Protein AF-A0AAW0MCV1-F1 (afdb_monomer)

Organism: NCBI:txid88201

Radius of gyration: 37.71 Å; Cα contacts (8 Å, |Δi|>4): 343; chains: 1; bounding box: 79×75×124 Å

Mean predicted aligned error: 14.49 Å

Secondary structure (DSSP, 8-state):
--SSGGGTSGGGS--------EEEEEEEEE-SS-TT-EEEEEEEEETTEEEEEEETTTTEEEE-HHHHHHHHHHHHH-HHHHHHHHHHHHHHH-S-TTHHHHTT-EEEEEEEEEE-SS-EEEEEEETTEEE-TTEEEPPPEE-SSS-EEEEEEEEE-PPTT--EEEEEEETTSSS-EEEESS----HHHHHHHHHHHHHHHHHHHHHHHHHHHHHHHHHHHHHHHHHHHHHHHHHHHHHHHHHHHHHHHHHHTT-

Solvent-accessible surface area (backbone atoms only — not comparable to full-atom values): 14304 Å² total; per-residue (Å²): 144,89,84,68,75,80,66,63,68,69,73,68,73,75,66,78,62,86,39,66,45,39,36,41,40,39,38,33,44,61,33,80,91,42,70,90,50,61,50,39,35,43,37,36,29,48,74,82,40,65,28,38,34,37,36,58,94,76,67,46,52,45,37,39,68,73,69,16,34,56,51,22,60,55,43,64,70,36,63,68,52,51,51,49,57,61,53,44,42,58,69,75,56,62,58,75,88,60,60,46,52,75,66,52,37,34,40,39,37,41,37,38,38,70,29,60,72,87,69,68,46,79,49,39,22,47,76,84,41,79,51,67,78,55,54,49,67,56,70,84,40,75,71,86,78,82,27,29,31,39,44,40,35,40,51,43,64,85,56,95,87,67,49,42,29,40,40,37,42,43,86,37,44,97,59,68,44,74,47,58,73,72,77,69,66,54,71,69,55,46,49,52,50,52,53,51,53,52,51,51,54,53,49,52,52,53,51,52,52,50,50,53,50,51,55,52,52,52,51,53,53,52,52,54,52,47,52,56,50,54,52,51,55,50,53,54,52,51,53,54,49,53,53,48,52,53,52,53,54,61,56,64,77,74,116

Nearest PDB structures (foldseek):
  4p23-assembly1_D  TM=4.659E-01  e=6.191E-14  Mus musculus
  5ksa-assembly1_B  TM=4.726E-01  e=1.021E-13  Triticum aestivum
  3c5z-assembly1_H  TM=4.551E-01  e=7.315E-14  Mus musculus
  3rdt-assembly1_D  TM=4.637E-01  e=1.021E-13  synthetic construct
  5lax-assembly1_B  TM=4.531E-01  e=1.593E-13  Homo sapiens

Sequence (255 aa):
MSGTWGRVCVLLLLQATDGYLNVFKVRCKFNASHPEVIHYIKSWFFNKAELIRFDERVGRFEGYGDVGRTFAEGWNKDLGKIQRATLEKELFCASNTSEAVVKGLSMSVTLVYGFFPKHISVSWTNNKINITTGVTSTDLLPDGDWYYQLHSHLEYQPRSGDQISCVIEHISLKEPLVLDWDDALSDGDRNRIAIGASGLVLGLLLFLAGFLFYKHKSRGLRLELKKSVDLRVCLMRQENAAEKIRREMMSLSRE

InterPro domains:
  IPR000353 MHC class II, beta chain, N-terminal [PF00969] (28-96)
  IPR000353 MHC class II, beta chain, N-terminal [SM00921] (26-101)
  IPR003597 Immunoglobulin C1-set [PF07654] (111-173)
  IPR003597 Immunoglobulin C1-set [SM00407] (106-176)
  IPR011162 MHC classes I/II-like antigen recognition protein [SSF54452] (9-97)
  IPR013783 Immunoglobulin-like fold [G3DSA:2.60.40.10] (98-191)
  IPR014745 MHC class II, alpha/beta chain, N-terminal [G3DSA:3.10.320.10] (10-97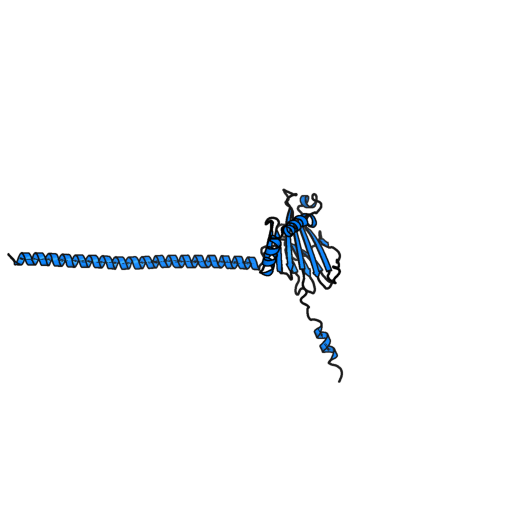)
  IPR036179 Immunoglobulin-like domain superfamily [SSF48726] (111-182)
  IPR050160 Major Histocompatibility Complex/Immunoglobulin [PTHR19944] (23-216)

Structure (mmCIF, N/CA/C/O backbone):
data_AF-A0AAW0MCV1-F1
#
_entry.id   AF-A0AAW0MCV1-F1
#
loop_
_atom_site.group_PDB
_atom_site.id
_atom_site.type_symbol
_atom_site.label_atom_id
_atom_site.label_alt_id
_atom_site.label_comp_id
_atom_site.label_asym_id
_atom_site.label_entity_id
_atom_site.label_seq_id
_atom_site.pdbx_PDB_ins_code
_atom_site.Cartn_x
_atom_site.Cartn_y
_atom_site.Cartn_z
_atom_site.occupancy
_atom_site.B_iso_or_equiv
_atom_site.auth_seq_id
_atom_site.auth_comp_id
_atom_site.auth_asym_id
_atom_site.auth_atom_id
_atom_site.pdbx_PDB_model_num
ATOM 1 N N . MET A 1 1 ? 11.468 -51.707 -28.417 1.00 40.94 1 MET A N 1
ATOM 2 C CA . MET A 1 1 ? 10.974 -51.258 -27.093 1.00 40.94 1 MET A CA 1
ATOM 3 C C . MET A 1 1 ? 11.765 -50.020 -26.667 1.00 40.94 1 MET A C 1
ATOM 5 O O . MET A 1 1 ? 12.746 -50.153 -25.955 1.00 40.94 1 MET A O 1
ATOM 9 N N . SER A 1 2 ? 11.410 -48.828 -27.160 1.00 46.16 2 SER A N 1
ATOM 10 C CA . SER A 1 2 ? 12.203 -47.596 -26.943 1.00 46.16 2 SER A CA 1
ATOM 11 C C . SER A 1 2 ? 11.361 -46.313 -27.079 1.00 46.16 2 SER A C 1
ATOM 13 O O . SER A 1 2 ? 11.773 -45.368 -27.742 1.00 46.16 2 SER A O 1
ATOM 15 N N . GLY A 1 3 ? 10.140 -46.291 -26.529 1.00 48.22 3 GLY A N 1
ATOM 16 C CA . GLY A 1 3 ? 9.154 -45.245 -26.863 1.00 48.22 3 GLY A CA 1
ATOM 17 C C . GLY A 1 3 ? 8.464 -44.521 -25.706 1.00 48.22 3 GLY A C 1
ATOM 18 O O . GLY A 1 3 ? 7.644 -43.651 -25.971 1.00 48.22 3 GLY A O 1
ATOM 19 N N . THR A 1 4 ? 8.742 -44.849 -24.442 1.00 54.72 4 THR A N 1
ATOM 20 C CA . THR A 1 4 ? 7.919 -44.353 -23.315 1.00 54.72 4 THR A CA 1
ATOM 21 C C . THR A 1 4 ? 8.675 -43.584 -22.233 1.00 54.72 4 THR A C 1
ATOM 23 O O . THR A 1 4 ? 8.041 -42.892 -21.445 1.00 54.72 4 THR A O 1
ATOM 26 N N . TRP A 1 5 ? 10.011 -43.587 -22.235 1.00 44.09 5 TRP A N 1
ATOM 27 C CA . TRP A 1 5 ? 10.802 -42.865 -21.225 1.00 44.09 5 TRP A CA 1
ATOM 28 C C . TRP A 1 5 ? 11.003 -41.371 -21.539 1.00 44.09 5 TRP A C 1
ATOM 30 O O . TRP A 1 5 ? 11.211 -40.577 -20.630 1.00 44.09 5 TRP A O 1
ATOM 40 N N . GLY A 1 6 ? 10.852 -40.950 -22.802 1.00 43.97 6 GLY A N 1
ATOM 41 C CA . GLY A 1 6 ? 10.994 -39.541 -23.207 1.00 43.97 6 GLY A CA 1
ATOM 42 C C . GLY A 1 6 ? 9.806 -38.636 -22.851 1.00 43.97 6 GLY A C 1
ATOM 43 O O . GLY A 1 6 ? 9.922 -37.418 -22.934 1.00 43.97 6 GLY A O 1
ATOM 44 N N . ARG A 1 7 ? 8.659 -39.202 -22.444 1.00 49.47 7 ARG A N 1
ATOM 45 C CA . ARG A 1 7 ? 7.441 -38.436 -22.109 1.00 49.47 7 ARG A CA 1
ATOM 46 C C . ARG A 1 7 ? 7.254 -38.170 -20.615 1.00 49.47 7 ARG A C 1
ATOM 48 O O . ARG A 1 7 ? 6.446 -37.321 -20.262 1.00 49.47 7 ARG A O 1
ATOM 55 N N . VAL A 1 8 ? 8.018 -38.836 -19.748 1.00 47.53 8 VAL A N 1
ATOM 56 C CA . VAL A 1 8 ? 7.920 -38.646 -18.289 1.00 47.53 8 VAL A CA 1
ATOM 57 C C . VAL A 1 8 ? 8.792 -37.474 -17.807 1.00 47.53 8 VAL A C 1
ATOM 59 O O . VAL A 1 8 ? 8.437 -36.813 -16.840 1.00 47.53 8 VAL A O 1
ATOM 62 N N . CYS A 1 9 ? 9.863 -37.116 -18.530 1.00 42.72 9 CYS A N 1
ATOM 63 C CA . CYS A 1 9 ? 10.710 -35.967 -18.173 1.00 42.72 9 CYS A CA 1
ATOM 64 C C . CYS A 1 9 ? 10.117 -34.590 -18.521 1.00 42.72 9 CYS A C 1
ATOM 66 O O . CYS A 1 9 ? 10.518 -33.601 -17.918 1.00 42.72 9 CYS A O 1
ATOM 68 N N . VAL A 1 10 ? 9.160 -34.491 -19.451 1.00 45.84 10 VAL A N 1
ATOM 69 C CA . VAL A 1 10 ? 8.592 -33.185 -19.857 1.00 45.84 10 VAL A CA 1
ATOM 70 C C . VAL A 1 10 ? 7.515 -32.688 -18.877 1.00 45.84 10 VAL A C 1
ATOM 72 O O . VAL A 1 10 ? 7.241 -31.496 -18.808 1.00 45.84 10 VAL A O 1
ATOM 75 N N . LEU A 1 11 ? 6.957 -33.574 -18.048 1.00 45.12 11 LEU A N 1
ATOM 76 C CA . LEU A 1 11 ? 5.946 -33.233 -17.037 1.00 45.12 11 LEU A CA 1
ATOM 77 C C . LEU A 1 11 ? 6.531 -32.759 -15.691 1.00 45.12 11 LEU A C 1
ATOM 79 O O . LEU A 1 11 ? 5.767 -32.422 -14.793 1.00 45.12 11 LEU A O 1
ATOM 83 N N . LEU A 1 12 ? 7.861 -32.678 -15.554 1.00 44.97 12 LEU A N 1
ATOM 84 C CA . LEU A 1 12 ? 8.541 -32.214 -14.332 1.00 44.97 12 LEU A CA 1
ATOM 85 C C . LEU A 1 12 ? 9.056 -30.760 -14.395 1.00 44.97 12 LEU A C 1
ATOM 87 O O . LEU A 1 12 ? 9.688 -30.311 -13.445 1.00 44.97 12 LEU A O 1
ATOM 91 N N . LEU A 1 13 ? 8.771 -30.002 -15.463 1.00 46.00 13 LEU A N 1
ATOM 92 C CA . LEU A 1 13 ? 9.203 -28.597 -15.594 1.00 46.0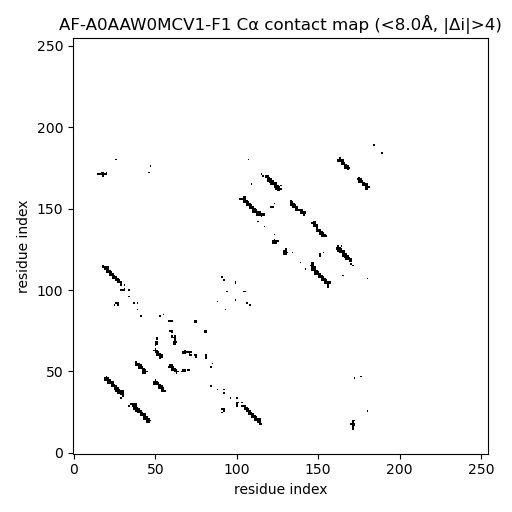0 13 LEU A CA 1
ATOM 93 C C . LEU A 1 13 ? 8.134 -27.548 -15.243 1.00 46.00 13 LEU A C 1
ATOM 95 O O . LEU A 1 13 ? 8.425 -26.359 -15.268 1.00 46.00 13 LEU A O 1
ATOM 99 N N . LEU A 1 14 ? 6.922 -27.957 -14.860 1.00 48.75 14 LEU A N 1
ATOM 100 C CA . LEU A 1 14 ? 5.919 -27.057 -14.274 1.00 48.75 14 LEU A CA 1
ATOM 101 C C . LEU A 1 14 ? 5.875 -27.225 -12.752 1.00 48.75 14 LEU A C 1
ATOM 103 O O . LEU A 1 14 ? 4.807 -27.353 -12.157 1.00 48.75 14 LEU A O 1
ATOM 107 N N . GLN A 1 15 ? 7.036 -27.232 -12.096 1.00 47.16 15 GLN A N 1
ATOM 108 C CA . GLN A 1 15 ? 7.037 -26.767 -10.716 1.00 47.16 15 GLN A CA 1
ATOM 109 C C . GLN A 1 15 ? 6.866 -25.257 -10.802 1.00 47.16 15 GLN A C 1
ATOM 111 O O . GLN A 1 15 ? 7.789 -24.550 -11.196 1.00 47.16 15 GLN A O 1
ATOM 116 N N . ALA A 1 16 ? 5.649 -24.782 -10.527 1.00 47.91 16 ALA A N 1
ATOM 117 C CA . ALA A 1 16 ? 5.426 -23.379 -10.235 1.00 47.91 16 ALA A CA 1
ATOM 118 C C . ALA A 1 16 ? 6.376 -23.036 -9.087 1.00 47.91 16 ALA A C 1
ATOM 120 O O . ALA A 1 16 ? 6.159 -23.445 -7.949 1.00 47.91 16 ALA A O 1
ATOM 121 N N . THR A 1 17 ? 7.492 -22.386 -9.402 1.00 48.69 17 THR A N 1
ATOM 122 C CA . THR A 1 17 ? 8.324 -21.767 -8.385 1.00 48.69 17 THR A CA 1
ATOM 123 C C . THR A 1 17 ? 7.426 -20.742 -7.714 1.00 48.69 17 THR A C 1
ATOM 125 O O . THR A 1 17 ? 6.932 -19.849 -8.404 1.00 48.69 17 THR A O 1
ATOM 128 N N . ASP A 1 18 ? 7.160 -20.900 -6.417 1.00 55.44 18 ASP A N 1
ATOM 129 C CA . ASP A 1 18 ? 6.476 -19.883 -5.621 1.00 55.44 18 ASP A CA 1
ATOM 130 C C . ASP A 1 18 ? 7.365 -18.631 -5.643 1.00 55.44 18 ASP A C 1
ATOM 132 O O . ASP A 1 18 ? 8.307 -18.493 -4.864 1.00 55.44 18 ASP A O 1
ATOM 136 N N . GLY A 1 19 ? 7.150 -17.769 -6.633 1.00 61.19 19 GLY A N 1
ATOM 137 C CA . GLY A 1 19 ? 7.952 -16.578 -6.808 1.00 61.19 19 GLY A CA 1
ATOM 138 C C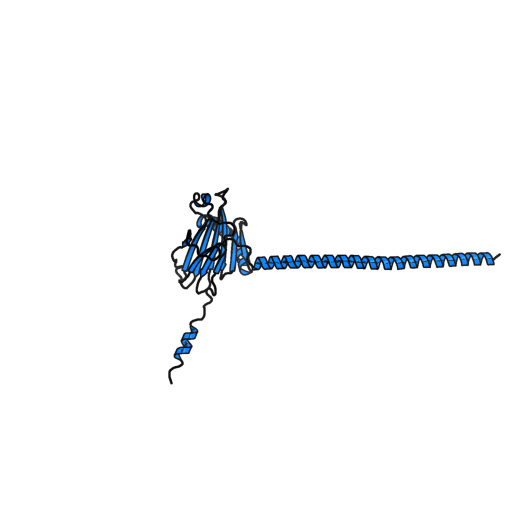 . GLY A 1 19 ? 7.471 -15.491 -5.860 1.00 61.19 19 GLY A C 1
ATOM 139 O O . GLY A 1 19 ? 6.283 -15.366 -5.559 1.00 61.19 19 GLY A O 1
ATOM 140 N N . TYR A 1 20 ? 8.415 -14.701 -5.372 1.00 72.31 20 TYR A N 1
ATOM 141 C CA . TYR A 1 20 ? 8.124 -13.597 -4.476 1.00 72.31 20 TYR A CA 1
ATOM 142 C C . TYR A 1 20 ? 7.869 -12.332 -5.295 1.00 72.31 20 TYR A C 1
ATOM 144 O O . TYR A 1 20 ? 8.645 -12.007 -6.192 1.00 72.31 20 TYR A O 1
ATOM 152 N N . LEU A 1 21 ? 6.780 -11.624 -4.999 1.00 84.75 21 LEU A N 1
ATOM 153 C CA . LEU A 1 21 ? 6.466 -10.331 -5.594 1.00 84.75 21 LEU A CA 1
ATOM 154 C C . LEU A 1 21 ? 6.392 -9.277 -4.499 1.00 84.75 21 LEU A C 1
ATOM 156 O O . LEU A 1 21 ? 5.596 -9.391 -3.560 1.00 84.75 21 LEU A O 1
ATOM 160 N N . ASN A 1 22 ? 7.197 -8.235 -4.661 1.00 90.94 22 ASN A N 1
ATOM 161 C CA . ASN A 1 22 ? 7.175 -7.083 -3.786 1.00 90.94 22 ASN A CA 1
ATOM 162 C C . ASN A 1 22 ? 6.560 -5.884 -4.511 1.00 90.94 22 ASN A C 1
ATOM 164 O O . ASN A 1 22 ? 6.902 -5.600 -5.662 1.00 90.94 22 ASN A O 1
ATOM 168 N N . VAL A 1 23 ? 5.657 -5.179 -3.828 1.00 93.44 23 VAL A N 1
ATOM 169 C CA . VAL A 1 23 ? 4.986 -4.002 -4.384 1.00 93.44 23 VAL A CA 1
ATOM 170 C C . VAL A 1 23 ? 4.934 -2.882 -3.356 1.00 93.44 23 VAL A C 1
ATOM 172 O O . VAL A 1 23 ? 4.482 -3.083 -2.231 1.00 93.44 23 VAL A O 1
ATOM 175 N N . PHE A 1 24 ? 5.342 -1.680 -3.755 1.00 93.25 24 PHE A N 1
ATOM 176 C CA . PHE A 1 24 ? 5.088 -0.458 -3.009 1.00 93.25 24 PHE A CA 1
ATOM 177 C C . PHE A 1 24 ? 3.955 0.275 -3.703 1.00 93.25 24 PHE A C 1
ATOM 179 O O . PHE A 1 24 ? 4.030 0.578 -4.893 1.00 93.25 24 PHE A O 1
ATOM 186 N N . LYS A 1 25 ? 2.910 0.583 -2.949 1.00 93.19 25 LYS A N 1
ATOM 187 C CA . LYS A 1 25 ? 1.815 1.415 -3.417 1.00 93.19 25 LYS A CA 1
ATOM 188 C C . LYS A 1 25 ? 1.884 2.761 -2.729 1.00 93.19 25 LYS A C 1
ATOM 190 O O . LYS A 1 25 ? 1.814 2.833 -1.504 1.00 93.19 25 LYS A O 1
ATOM 195 N N . VAL A 1 26 ? 1.976 3.813 -3.523 1.00 91.69 26 VAL A N 1
ATOM 196 C CA . VAL A 1 26 ? 1.914 5.193 -3.065 1.00 91.69 26 VAL A CA 1
ATOM 197 C C . VAL A 1 26 ? 0.584 5.801 -3.483 1.00 91.69 26 VAL A C 1
ATOM 199 O O . VAL A 1 26 ? 0.083 5.570 -4.588 1.00 91.69 26 VAL A O 1
ATOM 202 N N . ARG A 1 27 ? -0.003 6.575 -2.575 1.00 88.81 27 ARG A N 1
ATOM 203 C CA . ARG A 1 27 ? -1.226 7.340 -2.796 1.00 88.81 27 ARG A CA 1
ATOM 204 C C . ARG A 1 27 ? -1.016 8.763 -2.323 1.00 88.81 27 ARG A C 1
ATOM 206 O O . ARG A 1 27 ? -0.560 8.980 -1.201 1.00 88.81 27 ARG A O 1
ATOM 213 N N . CYS A 1 28 ? -1.408 9.699 -3.172 1.00 86.38 28 CYS A N 1
ATOM 214 C CA . CYS A 1 28 ? -1.384 11.122 -2.895 1.00 86.38 28 CYS A CA 1
ATOM 215 C C . CYS A 1 28 ? -2.811 11.644 -3.054 1.00 86.38 28 CYS A C 1
ATOM 217 O O . CYS A 1 28 ? -3.366 11.668 -4.157 1.00 86.38 28 CYS A O 1
ATOM 219 N N . LYS A 1 29 ? -3.423 12.022 -1.931 1.00 81.19 29 LYS A N 1
ATOM 220 C CA . LYS A 1 29 ? -4.749 12.640 -1.907 1.00 81.19 29 LYS A CA 1
ATOM 221 C C . LYS A 1 29 ? -4.580 14.142 -1.737 1.00 81.19 29 LYS A C 1
ATOM 223 O O . LYS A 1 29 ? -4.108 14.595 -0.696 1.00 81.19 29 LYS A O 1
ATOM 228 N N . PHE A 1 30 ? -4.961 14.898 -2.757 1.00 78.12 30 PHE A N 1
ATOM 229 C CA . PHE A 1 30 ? -4.878 16.355 -2.748 1.00 78.12 30 PHE A CA 1
ATOM 230 C C . PHE A 1 30 ? -6.122 16.954 -2.094 1.00 78.12 30 PHE A C 1
ATOM 232 O O . PHE A 1 30 ? -7.241 16.480 -2.307 1.00 78.12 30 PHE A O 1
ATOM 239 N N . ASN A 1 31 ? -5.934 17.998 -1.290 1.00 73.62 31 ASN A N 1
ATOM 240 C CA . ASN A 1 31 ? -7.039 18.758 -0.728 1.00 73.62 31 ASN A CA 1
ATOM 241 C C . ASN A 1 31 ? -7.410 19.909 -1.675 1.00 73.62 31 ASN A C 1
ATOM 243 O O . ASN A 1 31 ? -6.588 20.769 -1.973 1.00 73.62 31 ASN A O 1
ATOM 247 N N . ALA A 1 32 ? -8.664 19.933 -2.132 1.00 68.00 32 ALA A N 1
ATOM 248 C CA . ALA A 1 32 ? -9.152 20.934 -3.081 1.00 68.00 32 ALA A CA 1
ATOM 249 C C . ALA A 1 32 ? -9.159 22.369 -2.516 1.00 68.00 32 ALA A C 1
ATOM 251 O O . ALA A 1 32 ? -9.032 23.323 -3.278 1.00 68.00 32 ALA A O 1
ATOM 252 N N . SER A 1 33 ? -9.318 22.533 -1.198 1.00 71.56 33 SER A N 1
ATOM 253 C CA . SER A 1 33 ? -9.323 23.849 -0.540 1.00 71.56 33 SER A CA 1
ATOM 254 C C . SER A 1 33 ? -7.929 24.304 -0.106 1.00 71.56 33 SER A C 1
ATOM 256 O O . SER A 1 33 ? -7.688 25.504 -0.022 1.00 71.56 33 SER A O 1
ATOM 258 N N . HIS A 1 34 ? -7.032 23.351 0.157 1.00 71.50 34 HIS A N 1
ATOM 259 C CA . HIS A 1 34 ? -5.669 23.576 0.643 1.00 71.50 34 HIS A CA 1
ATOM 260 C C . HIS A 1 34 ? -4.673 22.760 -0.192 1.00 71.50 34 HIS A C 1
ATOM 262 O O . HIS A 1 34 ? -4.273 21.674 0.233 1.00 71.50 34 HIS A O 1
ATOM 268 N N . PRO A 1 35 ? -4.300 23.241 -1.390 1.00 70.25 35 PRO A N 1
ATOM 269 C CA . PRO A 1 35 ? -3.415 22.543 -2.330 1.00 70.25 35 PRO A CA 1
ATOM 270 C C . PRO A 1 35 ? -2.077 22.083 -1.734 1.00 70.25 35 PRO A C 1
ATOM 272 O O . PRO A 1 35 ? -1.518 21.070 -2.149 1.00 70.25 35 PRO A O 1
ATOM 275 N N . GLU A 1 36 ? -1.578 22.825 -0.748 1.00 72.38 36 GLU A N 1
ATOM 276 C CA . GLU A 1 36 ? -0.366 22.553 0.022 1.00 72.38 36 GLU A CA 1
ATOM 277 C C . GLU A 1 36 ? -0.498 21.340 0.958 1.00 72.38 36 GLU A C 1
ATOM 279 O O . GLU A 1 36 ? 0.498 20.726 1.348 1.00 72.38 36 GLU A O 1
ATOM 284 N N . VAL A 1 37 ? -1.728 20.960 1.311 1.00 77.62 37 VAL A N 1
ATOM 285 C CA . VAL A 1 37 ? -2.022 19.819 2.180 1.00 77.62 37 VAL A CA 1
ATOM 286 C C . VAL A 1 37 ? -2.281 18.585 1.321 1.00 77.62 37 VAL A C 1
ATOM 288 O O . VAL A 1 37 ? -3.409 18.268 0.939 1.00 77.62 37 VAL A O 1
ATOM 291 N N . ILE A 1 38 ? -1.20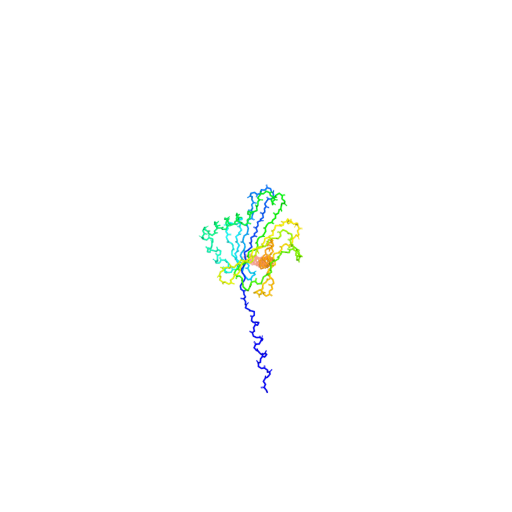6 17.856 1.046 1.00 79.81 38 ILE A N 1
ATOM 292 C CA . ILE A 1 38 ? -1.241 16.536 0.410 1.00 79.81 38 ILE A CA 1
ATOM 293 C C . ILE A 1 38 ? -1.279 15.486 1.514 1.00 79.81 38 ILE A C 1
ATOM 295 O O . ILE A 1 38 ? -0.436 15.545 2.402 1.00 79.81 38 ILE A O 1
ATOM 299 N N . HIS A 1 39 ? -2.210 14.531 1.443 1.00 86.19 39 HIS A N 1
ATOM 300 C CA . HIS A 1 39 ? -2.222 13.342 2.298 1.00 86.19 39 HIS A CA 1
ATOM 301 C C . HIS A 1 39 ? -1.514 12.188 1.588 1.00 86.19 39 HIS A C 1
ATOM 303 O O . HIS A 1 39 ? -2.029 11.630 0.615 1.00 86.19 39 HIS A O 1
ATOM 309 N N . TYR A 1 40 ? -0.328 11.855 2.093 1.00 88.31 40 TYR A N 1
ATOM 310 C CA . TYR A 1 40 ? 0.530 10.793 1.586 1.00 88.31 40 TYR A CA 1
ATOM 311 C C . TYR A 1 40 ? 0.349 9.482 2.353 1.00 88.31 40 TYR A C 1
ATOM 313 O O . TYR A 1 40 ? 0.387 9.444 3.587 1.0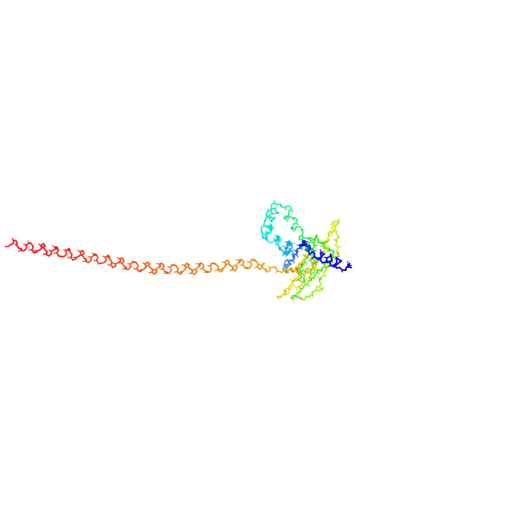0 88.31 40 TYR A O 1
ATOM 321 N N . ILE A 1 41 ? 0.189 8.389 1.605 1.00 91.25 41 ILE A N 1
ATOM 322 C CA . ILE A 1 41 ? 0.174 7.031 2.147 1.00 91.25 41 ILE A CA 1
ATOM 323 C C . ILE A 1 41 ? 1.077 6.139 1.299 1.00 91.25 41 ILE A C 1
ATOM 325 O O . ILE A 1 41 ? 0.911 6.069 0.079 1.00 91.25 41 ILE A O 1
ATOM 329 N N . LYS A 1 42 ? 1.976 5.398 1.952 1.00 93.12 42 LYS A N 1
ATOM 330 C CA . LYS A 1 42 ? 2.827 4.384 1.321 1.00 93.12 42 LYS A CA 1
ATOM 331 C C . LYS A 1 42 ? 2.619 3.027 1.977 1.00 93.12 42 LYS A C 1
ATOM 333 O O . LYS A 1 42 ? 2.850 2.874 3.171 1.00 93.12 42 LYS A O 1
ATOM 338 N N . SER A 1 43 ? 2.239 2.040 1.182 1.00 93.69 43 SER A N 1
ATOM 339 C CA . SER A 1 43 ? 1.986 0.664 1.610 1.00 93.69 43 SER A CA 1
ATOM 340 C C . SER A 1 43 ? 2.977 -0.289 0.951 1.00 93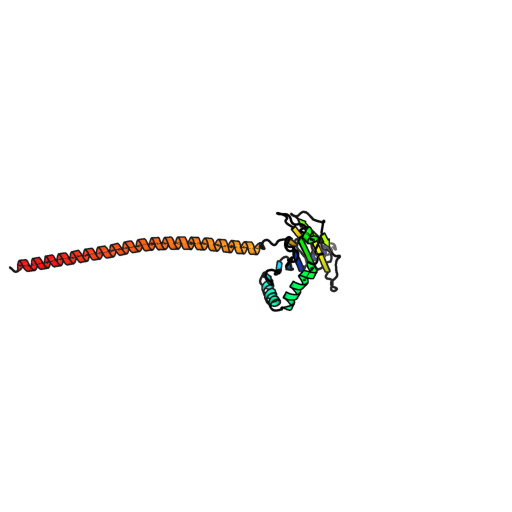.69 43 SER A C 1
ATOM 342 O O . SER A 1 43 ? 3.260 -0.162 -0.240 1.00 93.69 43 SER A O 1
ATOM 344 N N . TRP A 1 44 ? 3.492 -1.252 1.709 1.00 93.31 44 TRP A N 1
ATOM 345 C CA . TRP A 1 44 ? 4.349 -2.328 1.221 1.00 93.31 44 TRP A CA 1
ATOM 346 C C . TRP A 1 44 ? 3.592 -3.651 1.251 1.00 93.31 44 TRP A C 1
ATOM 348 O O . TRP A 1 44 ? 3.170 -4.111 2.312 1.00 93.31 44 TRP A O 1
ATOM 358 N N . PHE A 1 45 ? 3.471 -4.269 0.082 1.00 91.19 45 PHE A N 1
ATOM 359 C CA . PHE A 1 45 ? 2.895 -5.585 -0.117 1.00 91.19 45 PHE A CA 1
ATOM 360 C C . PHE A 1 45 ? 3.974 -6.614 -0.444 1.00 91.19 45 PHE A C 1
ATOM 362 O O . PHE A 1 45 ? 4.866 -6.372 -1.262 1.00 91.19 45 PHE A O 1
ATOM 369 N N . PHE A 1 46 ? 3.832 -7.793 0.150 1.00 87.50 46 PHE A N 1
ATOM 370 C CA . PHE A 1 46 ? 4.613 -8.982 -0.156 1.00 87.50 46 PHE A CA 1
ATOM 371 C C . PHE A 1 46 ? 3.660 -10.143 -0.424 1.00 87.50 46 PHE A C 1
ATOM 373 O O . PHE A 1 46 ? 2.842 -10.474 0.435 1.00 87.50 46 PHE A O 1
ATOM 380 N N . ASN A 1 47 ? 3.731 -10.752 -1.610 1.00 78.62 47 ASN A N 1
ATOM 381 C CA . ASN A 1 47 ? 2.885 -11.893 -1.991 1.00 78.62 47 ASN A CA 1
ATOM 382 C C . ASN A 1 47 ? 1.394 -11.689 -1.657 1.00 78.62 47 ASN A C 1
ATOM 384 O O . ASN A 1 47 ? 0.748 -12.555 -1.070 1.00 78.62 47 ASN A O 1
ATOM 388 N N . LYS A 1 48 ? 0.855 -10.527 -2.053 1.00 82.19 48 LYS A N 1
ATOM 389 C CA . LYS A 1 48 ? -0.528 -10.057 -1.826 1.00 82.19 48 LYS A CA 1
ATOM 390 C C . LYS A 1 48 ? -0.875 -9.584 -0.411 1.00 82.19 48 LYS A C 1
ATOM 392 O O . LYS A 1 48 ? -1.927 -8.977 -0.238 1.00 82.19 48 LYS A O 1
ATOM 397 N N . ALA A 1 49 ? -0.025 -9.810 0.585 1.00 86.50 49 ALA A N 1
ATOM 398 C CA . ALA A 1 49 ? -0.262 -9.325 1.939 1.00 86.50 49 ALA A CA 1
ATOM 399 C C . ALA A 1 49 ? 0.372 -7.946 2.130 1.00 86.50 49 ALA A C 1
ATOM 401 O O . ALA A 1 49 ? 1.572 -7.780 1.913 1.00 86.50 49 ALA A O 1
ATOM 402 N N . GLU A 1 50 ? -0.413 -6.961 2.564 1.00 90.00 50 GLU A N 1
ATOM 403 C CA . GLU A 1 50 ? 0.151 -5.714 3.076 1.00 90.00 50 GLU A CA 1
ATOM 404 C C . GLU A 1 50 ? 0.892 -6.013 4.378 1.00 90.00 50 GLU A C 1
ATOM 406 O O . GLU A 1 50 ? 0.318 -6.584 5.303 1.00 90.00 50 GLU A O 1
ATOM 411 N N . LEU A 1 51 ? 2.172 -5.661 4.440 1.00 92.19 51 LEU A N 1
ATOM 412 C CA . LEU A 1 51 ? 3.004 -5.872 5.619 1.00 92.19 51 LEU A CA 1
ATOM 413 C C . LEU A 1 51 ? 3.131 -4.599 6.443 1.00 92.19 51 LEU A C 1
ATOM 415 O O . LEU A 1 51 ? 3.072 -4.652 7.669 1.00 92.19 51 LEU A O 1
ATOM 419 N N . ILE A 1 52 ? 3.346 -3.460 5.786 1.00 93.50 52 ILE A N 1
ATOM 420 C CA . ILE A 1 52 ? 3.635 -2.191 6.455 1.00 93.50 52 ILE A CA 1
ATOM 421 C C . ILE A 1 52 ? 2.987 -1.048 5.687 1.00 93.50 52 ILE A C 1
ATOM 423 O O . ILE A 1 52 ? 3.062 -1.006 4.460 1.00 93.50 52 ILE A O 1
ATOM 427 N N . ARG A 1 53 ? 2.434 -0.081 6.415 1.00 94.31 53 ARG A N 1
ATOM 428 C CA . ARG A 1 53 ? 1.917 1.177 5.880 1.00 94.31 53 ARG A CA 1
ATOM 429 C C . ARG A 1 53 ? 2.498 2.362 6.625 1.00 94.31 53 ARG A C 1
ATOM 431 O O . ARG A 1 53 ? 2.552 2.356 7.845 1.00 94.31 53 ARG A O 1
ATOM 438 N N . PHE A 1 54 ? 2.897 3.394 5.901 1.00 93.94 54 PHE A N 1
ATOM 439 C CA . PHE A 1 54 ? 3.122 4.724 6.446 1.00 93.94 54 PHE A CA 1
ATOM 440 C C . PHE A 1 54 ? 1.959 5.615 6.029 1.00 93.94 54 PHE A C 1
ATOM 442 O O . PHE A 1 54 ? 1.720 5.786 4.833 1.00 93.94 54 PHE A O 1
ATOM 449 N N . ASP A 1 55 ? 1.246 6.169 7.004 1.00 90.75 55 ASP A N 1
ATOM 450 C CA . ASP A 1 55 ? 0.224 7.190 6.783 1.00 90.75 55 ASP A CA 1
ATOM 451 C C . ASP A 1 55 ? 0.711 8.497 7.406 1.00 90.75 55 ASP A C 1
ATOM 453 O O . ASP A 1 55 ? 1.001 8.556 8.603 1.00 90.75 55 ASP A O 1
ATOM 457 N N . GLU A 1 56 ? 0.798 9.550 6.597 1.00 87.25 56 GLU A N 1
ATOM 458 C CA . GLU A 1 56 ? 1.250 10.869 7.036 1.00 87.25 56 GLU A CA 1
ATOM 459 C C . GLU A 1 56 ? 0.421 11.438 8.196 1.00 87.25 56 GLU A C 1
ATOM 461 O O . GLU A 1 56 ? 0.977 12.083 9.082 1.00 87.25 56 GLU A O 1
ATOM 466 N N . ARG A 1 57 ? -0.890 11.162 8.250 1.00 85.94 57 ARG A N 1
ATOM 467 C CA . ARG A 1 57 ? -1.758 11.627 9.348 1.00 85.94 57 ARG A CA 1
ATOM 468 C C . ARG A 1 57 ? -1.424 10.949 10.670 1.00 85.94 57 ARG A C 1
ATOM 470 O O . ARG A 1 57 ? -1.631 11.532 11.731 1.00 85.94 57 ARG A O 1
ATOM 477 N N . VAL A 1 58 ? -0.947 9.710 10.599 1.00 90.38 58 VAL A N 1
ATOM 478 C CA . VAL A 1 58 ? -0.529 8.924 11.764 1.00 90.38 58 VAL A CA 1
ATOM 479 C C . VAL A 1 58 ? 0.929 9.241 12.120 1.00 90.38 58 VAL A C 1
ATOM 481 O O . VAL A 1 58 ? 1.300 9.192 13.291 1.00 90.38 58 VAL A O 1
ATOM 484 N N . GLY A 1 59 ? 1.754 9.583 11.125 1.00 89.81 59 GLY A N 1
ATOM 485 C CA . GLY A 1 59 ? 3.142 10.019 11.291 1.00 89.81 59 GLY A CA 1
ATOM 486 C C . GLY A 1 59 ? 4.122 8.898 11.653 1.00 89.81 59 GLY A C 1
ATOM 487 O O . GLY A 1 59 ? 5.240 9.170 12.087 1.00 89.81 59 GLY A O 1
ATOM 488 N N . ARG A 1 60 ? 3.715 7.633 11.509 1.00 93.19 60 ARG A N 1
ATOM 489 C CA . ARG A 1 60 ? 4.524 6.445 11.821 1.00 93.19 60 ARG A CA 1
ATOM 490 C C . ARG A 1 60 ? 4.115 5.260 10.953 1.00 93.19 60 ARG A C 1
ATOM 492 O O . ARG A 1 60 ? 3.047 5.260 10.346 1.00 93.19 60 ARG A O 1
ATOM 499 N N . PHE A 1 61 ? 4.957 4.235 10.936 1.00 94.38 61 PHE A N 1
ATOM 500 C CA . PHE A 1 61 ? 4.667 2.969 10.280 1.00 94.38 61 PHE A CA 1
ATOM 501 C C . PHE A 1 61 ? 3.704 2.120 11.117 1.00 94.38 61 PHE A C 1
ATOM 503 O O . PHE A 1 61 ? 3.878 1.946 12.327 1.00 94.38 61 PHE A O 1
ATOM 510 N N . GLU A 1 62 ? 2.707 1.552 10.463 1.00 94.75 62 GLU A N 1
ATOM 511 C CA . GLU A 1 62 ? 1.789 0.556 10.993 1.00 94.75 62 GLU A CA 1
ATOM 512 C C . GLU A 1 62 ? 2.104 -0.786 10.345 1.00 94.75 62 GLU A C 1
ATOM 514 O O . GLU A 1 62 ? 2.250 -0.882 9.129 1.00 94.75 62 GLU A O 1
ATOM 519 N N . GLY A 1 63 ? 2.270 -1.815 11.170 1.00 93.44 63 GLY A N 1
ATOM 520 C CA . GLY A 1 63 ? 2.597 -3.160 10.722 1.00 93.44 63 GLY A CA 1
ATOM 521 C C . GLY A 1 63 ? 1.389 -4.081 10.800 1.00 93.44 63 GLY A C 1
ATOM 522 O O . GLY A 1 63 ? 0.698 -4.105 11.821 1.00 93.44 63 GLY A O 1
ATOM 523 N N . TYR A 1 64 ? 1.172 -4.875 9.756 1.00 90.25 64 TYR A N 1
ATOM 524 C CA . TYR A 1 64 ? 0.097 -5.858 9.672 1.00 90.25 64 TYR A CA 1
ATOM 525 C C . TYR A 1 64 ? 0.654 -7.282 9.766 1.00 90.25 64 TYR A C 1
ATOM 527 O O . TYR A 1 64 ? 1.710 -7.612 9.225 1.00 90.25 64 TYR A O 1
ATOM 535 N N . GLY A 1 65 ? -0.060 -8.145 10.491 1.00 89.31 65 GLY A N 1
ATOM 536 C CA . GLY A 1 65 ? 0.444 -9.474 10.847 1.00 89.31 65 GLY A CA 1
ATOM 537 C C . GLY A 1 65 ? 1.639 -9.424 11.809 1.00 89.31 65 GLY A C 1
ATOM 538 O O . GLY A 1 65 ? 2.078 -8.359 12.237 1.00 89.31 65 GLY A O 1
ATOM 539 N N . ASP A 1 66 ? 2.156 -10.589 12.193 1.00 89.56 66 ASP A N 1
ATOM 540 C CA . ASP A 1 66 ? 3.270 -10.670 13.149 1.00 89.56 66 ASP A CA 1
ATOM 541 C C . ASP A 1 66 ? 4.553 -10.069 12.571 1.00 89.56 66 ASP A C 1
ATOM 543 O O . ASP A 1 66 ? 5.170 -9.202 13.184 1.00 89.56 66 ASP A O 1
ATOM 547 N N . VAL A 1 67 ? 4.885 -10.459 11.340 1.00 89.88 67 VAL A N 1
ATOM 548 C CA . VAL A 1 67 ? 6.079 -9.996 10.623 1.00 89.88 67 VAL A CA 1
ATOM 549 C C . VAL A 1 67 ? 6.044 -8.482 10.397 1.00 89.88 67 VAL A C 1
ATOM 551 O O . VAL A 1 67 ? 7.014 -7.788 10.705 1.00 89.88 67 VAL A O 1
ATOM 554 N N . GLY A 1 68 ? 4.920 -7.947 9.909 1.00 92.12 68 GLY A N 1
ATOM 555 C CA . GLY A 1 68 ? 4.772 -6.515 9.664 1.00 92.12 68 GLY A CA 1
ATOM 556 C C . GLY A 1 68 ? 4.882 -5.686 10.940 1.00 92.12 68 GLY A C 1
ATOM 557 O O . GLY A 1 68 ? 5.543 -4.647 10.936 1.00 92.12 68 GLY A O 1
ATOM 558 N N . ARG A 1 69 ? 4.306 -6.158 12.057 1.00 94.62 69 ARG A N 1
ATOM 559 C CA . ARG A 1 69 ? 4.418 -5.491 13.367 1.00 94.62 69 ARG A CA 1
ATOM 560 C C . ARG A 1 69 ? 5.862 -5.381 13.839 1.00 94.62 69 ARG A C 1
ATOM 562 O O . ARG A 1 69 ? 6.285 -4.287 14.202 1.00 94.62 69 ARG A O 1
ATOM 569 N N . THR A 1 70 ? 6.632 -6.465 13.765 1.00 94.44 70 THR A N 1
ATOM 570 C CA . THR A 1 70 ? 8.053 -6.444 14.142 1.00 94.44 70 THR A CA 1
ATOM 571 C C . THR A 1 70 ? 8.852 -5.459 13.290 1.00 94.44 70 THR A C 1
ATOM 573 O O . THR A 1 70 ? 9.661 -4.694 13.820 1.00 94.44 70 THR A O 1
ATOM 576 N N . PHE A 1 71 ? 8.608 -5.416 11.977 1.00 94.25 71 PHE A N 1
ATOM 577 C CA . PHE A 1 71 ? 9.271 -4.436 11.119 1.00 94.25 71 PHE A CA 1
ATOM 578 C C . PHE A 1 71 ? 8.863 -2.998 11.443 1.00 94.25 71 PHE A C 1
ATOM 580 O O . PHE A 1 71 ? 9.736 -2.136 11.541 1.00 94.25 71 PHE A O 1
ATOM 587 N N . ALA A 1 72 ? 7.571 -2.732 11.645 1.00 95.69 72 ALA A N 1
ATOM 588 C CA . ALA A 1 72 ? 7.078 -1.402 11.986 1.00 95.69 72 ALA A CA 1
ATOM 589 C C . ALA A 1 72 ? 7.659 -0.902 13.318 1.00 95.69 72 ALA A C 1
ATOM 591 O O . ALA A 1 72 ? 8.083 0.247 13.408 1.00 95.69 72 ALA A O 1
ATOM 592 N N . GLU A 1 73 ? 7.756 -1.761 14.336 1.00 95.38 73 GLU A N 1
ATOM 593 C CA . GLU A 1 73 ? 8.423 -1.434 15.602 1.00 95.38 73 GLU A CA 1
ATOM 594 C C . GLU A 1 73 ? 9.898 -1.071 15.409 1.00 95.38 73 GLU A C 1
ATOM 596 O O . GLU A 1 73 ? 10.386 -0.128 16.032 1.00 95.38 73 GLU A O 1
ATOM 601 N N . GLY A 1 74 ? 10.609 -1.800 14.546 1.00 95.19 74 GLY A N 1
ATOM 602 C CA . GLY A 1 74 ? 11.996 -1.496 14.202 1.00 95.19 74 GLY A CA 1
ATOM 603 C C . GLY A 1 74 ? 12.133 -0.166 13.460 1.00 95.19 74 GLY A C 1
ATOM 604 O O . GLY A 1 74 ? 12.943 0.675 13.841 1.00 95.19 74 GLY A O 1
ATOM 605 N N . TRP A 1 75 ? 11.321 0.054 12.425 1.00 95.44 75 TRP A N 1
ATOM 606 C CA . TRP A 1 75 ? 11.394 1.257 11.590 1.00 95.44 75 TRP A CA 1
ATOM 607 C C . TRP A 1 75 ? 10.949 2.515 12.331 1.00 95.44 75 TRP A C 1
ATOM 609 O O . TRP A 1 75 ? 11.528 3.572 12.114 1.00 95.44 75 TRP A O 1
ATOM 619 N N . ASN A 1 76 ? 9.989 2.412 13.251 1.00 96.19 76 ASN A N 1
ATOM 620 C CA . ASN A 1 76 ? 9.548 3.550 14.060 1.00 96.19 76 ASN A CA 1
ATOM 621 C C . ASN A 1 76 ? 10.572 3.997 15.111 1.00 96.19 76 ASN A C 1
ATOM 623 O O . ASN A 1 76 ? 10.473 5.116 15.609 1.00 96.19 76 ASN A O 1
ATOM 627 N N . LYS A 1 77 ? 11.551 3.152 15.459 1.00 96.12 77 LYS A N 1
ATOM 628 C CA . LYS A 1 77 ? 12.674 3.540 16.331 1.00 96.12 77 LYS A CA 1
ATOM 629 C C . LYS A 1 77 ? 13.759 4.316 15.579 1.00 96.12 77 LYS A C 1
ATOM 631 O O . LYS A 1 77 ? 14.566 4.988 16.213 1.00 96.12 77 LYS A O 1
ATOM 636 N N . ASP A 1 78 ? 13.783 4.227 14.250 1.00 94.81 78 ASP A N 1
ATOM 637 C CA . ASP A 1 78 ? 14.749 4.904 13.388 1.00 94.81 78 ASP A CA 1
ATOM 638 C C . ASP A 1 78 ? 14.121 6.163 12.773 1.00 94.81 78 ASP A C 1
ATOM 640 O O . ASP A 1 78 ? 13.348 6.106 11.813 1.00 94.81 78 ASP A O 1
ATOM 644 N N . LEU A 1 79 ? 14.491 7.333 13.302 1.00 92.75 79 LEU A N 1
ATOM 645 C CA . LEU A 1 79 ? 14.005 8.615 12.792 1.00 92.75 79 LEU A CA 1
ATOM 646 C C . LEU A 1 79 ? 14.358 8.822 11.309 1.00 92.75 79 LEU A C 1
ATOM 648 O O . LEU A 1 79 ? 13.585 9.444 10.584 1.00 92.75 79 LEU A O 1
ATOM 652 N N . GLY A 1 80 ? 15.468 8.256 10.827 1.00 94.50 80 GLY A N 1
ATOM 653 C CA . GLY A 1 80 ? 15.862 8.321 9.422 1.00 94.50 80 GLY A CA 1
ATOM 654 C C . GLY A 1 80 ? 14.903 7.568 8.496 1.00 94.50 80 GLY A C 1
ATOM 655 O O . GLY A 1 80 ? 14.756 7.937 7.329 1.00 94.50 80 GLY A O 1
ATOM 656 N N . LYS A 1 81 ? 14.199 6.538 8.986 1.00 93.31 81 LYS A N 1
ATOM 657 C CA . LYS A 1 81 ? 13.143 5.848 8.222 1.00 93.31 81 LYS A CA 1
ATOM 658 C C . LYS A 1 81 ? 11.897 6.710 8.093 1.00 93.31 81 LYS A C 1
ATOM 660 O O . LYS A 1 81 ? 11.367 6.820 6.990 1.00 93.31 81 LYS A O 1
ATOM 665 N N . ILE A 1 82 ? 11.473 7.341 9.188 1.00 92.38 82 ILE A N 1
ATOM 666 C CA . ILE A 1 82 ? 10.322 8.254 9.200 1.00 92.38 82 ILE A CA 1
ATOM 667 C C . ILE A 1 82 ? 10.618 9.472 8.319 1.00 92.38 82 ILE A C 1
ATOM 669 O O . ILE A 1 82 ? 9.845 9.773 7.419 1.00 92.38 82 ILE A O 1
ATOM 673 N N . GLN A 1 83 ? 11.781 10.108 8.494 1.00 92.38 83 GLN A N 1
ATOM 674 C CA . GLN A 1 83 ? 12.210 11.239 7.666 1.00 92.38 83 GLN A CA 1
ATOM 675 C C . GLN A 1 83 ? 12.277 10.871 6.185 1.00 92.38 83 GLN A C 1
ATOM 677 O O . GLN A 1 83 ? 11.786 11.628 5.355 1.00 92.38 83 GLN A O 1
ATOM 682 N N . ARG A 1 84 ? 12.831 9.700 5.837 1.00 92.00 84 ARG A N 1
ATOM 683 C CA . ARG A 1 84 ? 12.847 9.230 4.446 1.00 92.00 84 ARG A CA 1
ATOM 684 C C . ARG A 1 84 ? 11.431 9.082 3.891 1.00 92.00 84 ARG A C 1
ATOM 686 O O . ARG A 1 84 ? 11.188 9.565 2.796 1.00 92.00 84 ARG A O 1
ATOM 693 N N . ALA A 1 85 ? 10.505 8.474 4.633 1.00 90.06 85 ALA A N 1
ATOM 694 C CA . ALA A 1 85 ? 9.116 8.344 4.188 1.00 90.06 85 ALA A CA 1
ATOM 695 C C . ALA A 1 85 ? 8.438 9.710 3.992 1.00 90.06 85 ALA A C 1
ATOM 697 O O . ALA A 1 85 ? 7.726 9.897 3.008 1.00 90.06 85 ALA A O 1
ATOM 698 N N . THR A 1 86 ? 8.707 10.677 4.873 1.00 87.31 86 THR A N 1
ATOM 699 C CA . THR A 1 86 ? 8.212 12.052 4.731 1.00 87.31 86 THR A CA 1
ATOM 700 C C . THR A 1 86 ? 8.830 12.771 3.530 1.00 87.31 86 THR A C 1
ATOM 702 O O . THR A 1 86 ? 8.132 13.511 2.853 1.00 87.31 86 THR A O 1
ATOM 705 N N . LEU A 1 87 ? 10.111 12.552 3.221 1.00 88.69 87 LEU A N 1
ATOM 706 C CA . LEU A 1 87 ? 10.766 13.149 2.048 1.00 88.69 87 LEU A CA 1
ATOM 707 C C . LEU A 1 87 ? 10.307 12.507 0.732 1.00 88.69 87 LEU A C 1
ATOM 709 O O . LEU A 1 87 ? 10.186 13.184 -0.283 1.00 88.69 87 LEU A O 1
ATOM 713 N N . GLU A 1 88 ? 10.017 11.207 0.744 1.00 89.12 88 GLU A N 1
ATOM 714 C CA . GLU A 1 88 ? 9.478 10.490 -0.415 1.00 89.12 88 GLU A CA 1
ATOM 715 C C . GLU A 1 88 ? 8.117 11.032 -0.869 1.00 89.12 88 GLU A C 1
ATOM 717 O O . GLU A 1 88 ? 7.801 10.918 -2.052 1.00 89.12 88 GLU A O 1
ATOM 722 N N . LYS A 1 89 ? 7.339 11.666 0.019 1.00 86.81 89 LYS A N 1
ATOM 723 C CA . LYS A 1 89 ? 6.124 12.401 -0.364 1.00 86.81 89 LYS A CA 1
ATOM 724 C C . LYS A 1 89 ? 6.423 13.425 -1.454 1.00 86.81 89 LYS A C 1
ATOM 726 O O . LYS A 1 89 ? 5.710 13.458 -2.449 1.00 86.81 89 LYS A O 1
ATOM 731 N N . GLU A 1 90 ? 7.482 14.214 -1.304 1.00 82.88 90 GLU A N 1
ATOM 732 C CA . GLU A 1 90 ? 7.867 15.198 -2.319 1.00 82.88 90 GLU A CA 1
ATOM 733 C C . GLU A 1 90 ? 8.328 14.513 -3.609 1.00 82.88 90 GLU A C 1
ATOM 735 O O . GLU A 1 90 ? 8.097 15.022 -4.688 1.00 82.88 90 GLU A O 1
ATOM 740 N N . LEU A 1 91 ? 8.924 13.323 -3.545 1.00 82.81 91 LEU A N 1
ATOM 741 C CA . LEU A 1 91 ? 9.363 12.614 -4.752 1.00 82.81 91 LEU A CA 1
ATOM 742 C C . LEU A 1 91 ? 8.201 11.993 -5.534 1.00 82.81 91 LEU A C 1
ATOM 744 O O . LEU A 1 91 ? 8.189 12.039 -6.761 1.00 82.81 91 LEU A O 1
ATOM 748 N N . PHE A 1 92 ? 7.239 11.390 -4.834 1.00 84.31 92 PHE A N 1
ATOM 749 C CA . PHE A 1 92 ? 6.138 10.665 -5.466 1.00 84.31 92 PHE A CA 1
ATOM 750 C C . PHE A 1 92 ? 4.892 11.508 -5.690 1.00 84.31 92 PHE A C 1
ATOM 752 O O . PHE A 1 92 ? 4.133 11.196 -6.596 1.00 84.31 92 PHE A O 1
ATOM 759 N N . CYS A 1 93 ? 4.650 12.524 -4.864 1.00 80.81 93 CYS A N 1
ATOM 760 C CA . CYS A 1 93 ? 3.481 13.391 -4.980 1.00 80.81 93 CYS A CA 1
ATOM 761 C C . CYS A 1 93 ? 3.790 14.737 -5.639 1.00 80.81 93 CYS A C 1
ATOM 763 O O . CYS A 1 93 ? 2.842 15.484 -5.897 1.00 80.81 93 CYS A O 1
ATOM 765 N N . ALA A 1 94 ? 5.060 15.060 -5.932 1.00 69.25 94 ALA A N 1
ATOM 766 C CA . ALA A 1 94 ? 5.385 16.215 -6.767 1.00 69.25 94 ALA A CA 1
ATOM 767 C C . ALA A 1 94 ? 4.963 15.958 -8.218 1.00 69.25 94 ALA A C 1
ATOM 769 O O . ALA A 1 94 ? 5.759 15.623 -9.092 1.00 69.25 94 ALA A O 1
ATOM 770 N N . SER A 1 95 ? 3.676 16.158 -8.474 1.00 60.53 95 SER A N 1
ATOM 771 C CA . SER A 1 95 ? 3.200 16.634 -9.768 1.00 60.53 95 SER A CA 1
ATOM 772 C C . SER A 1 95 ? 3.272 18.164 -9.764 1.00 60.53 95 SER A C 1
ATOM 774 O O . SER A 1 95 ? 3.177 18.778 -8.704 1.00 60.53 95 SER A O 1
ATOM 776 N N . ASN A 1 96 ? 3.470 18.799 -10.923 1.00 52.16 96 ASN A N 1
ATOM 777 C CA . ASN A 1 96 ? 3.513 20.263 -11.053 1.00 52.16 96 ASN A CA 1
ATOM 778 C C . ASN A 1 96 ? 2.245 20.885 -10.419 1.00 52.16 96 ASN A C 1
ATOM 780 O O . ASN A 1 96 ? 1.142 20.791 -10.962 1.00 52.16 96 ASN A O 1
ATOM 784 N N . THR A 1 97 ? 2.404 21.489 -9.242 1.00 57.00 97 THR A N 1
ATOM 785 C CA . THR A 1 97 ? 1.377 21.787 -8.227 1.00 57.00 97 THR A CA 1
ATOM 786 C C . THR A 1 97 ? 0.447 22.967 -8.555 1.00 57.00 97 THR A C 1
ATOM 788 O O . THR A 1 97 ? 0.055 23.735 -7.681 1.00 57.00 97 THR A O 1
ATOM 791 N N . SER A 1 98 ? -0.004 23.099 -9.801 1.00 51.28 98 SER A N 1
ATOM 792 C CA . SER A 1 98 ? -1.089 24.028 -10.160 1.00 51.28 98 SER A CA 1
ATOM 793 C C . SER A 1 98 ? -2.188 23.377 -10.996 1.00 51.28 98 SER A C 1
ATOM 795 O O . SER A 1 98 ? -3.356 23.694 -10.805 1.00 51.28 98 SER A O 1
ATOM 797 N N . GLU A 1 99 ? -1.876 22.411 -11.859 1.00 55.09 99 GLU A N 1
ATOM 798 C CA . GLU A 1 99 ? -2.877 21.830 -12.763 1.00 55.09 99 GLU A CA 1
ATOM 799 C C . GLU A 1 99 ? -3.636 20.643 -12.145 1.00 55.09 99 GLU A C 1
ATOM 801 O O . GLU A 1 99 ? -4.859 20.556 -12.281 1.00 55.09 99 GLU A O 1
ATOM 806 N N . ALA A 1 100 ? -2.946 19.766 -11.405 1.00 54.97 100 ALA A N 1
ATOM 807 C CA . ALA A 1 100 ? -3.561 18.593 -10.775 1.00 54.97 100 ALA A CA 1
ATOM 808 C C . ALA A 1 100 ? -4.552 18.965 -9.664 1.00 54.97 100 ALA A C 1
ATOM 810 O O . ALA A 1 100 ? -5.642 18.401 -9.567 1.00 54.97 100 ALA A O 1
ATOM 811 N N . VAL A 1 101 ? -4.204 19.984 -8.882 1.00 55.09 101 VAL A N 1
ATOM 812 C CA . VAL A 1 101 ? -5.041 20.525 -7.809 1.00 55.09 101 VAL A CA 1
ATOM 813 C C . VAL A 1 101 ? -6.270 21.238 -8.384 1.00 55.09 101 VAL A C 1
ATOM 815 O O . VAL A 1 101 ? -7.385 20.977 -7.940 1.00 55.09 101 VAL A O 1
ATOM 818 N N . VAL A 1 102 ? -6.099 22.083 -9.410 1.00 51.53 102 VAL A N 1
ATOM 819 C CA . VAL A 1 102 ? -7.211 22.818 -10.049 1.00 51.53 102 VAL A CA 1
ATOM 820 C C . VAL A 1 102 ? -8.208 21.867 -10.723 1.00 51.53 102 VAL A C 1
ATOM 822 O O . VAL A 1 102 ? -9.405 22.149 -10.751 1.00 51.53 102 VAL A O 1
ATOM 825 N N . LYS A 1 103 ? -7.745 20.714 -11.221 1.00 58.81 103 LYS A N 1
ATOM 826 C CA . LYS A 1 103 ? -8.599 19.673 -11.818 1.00 58.81 103 LYS A CA 1
ATOM 827 C C . LYS A 1 103 ? -9.141 18.650 -10.808 1.00 58.81 103 LYS A C 1
ATOM 829 O O . LYS A 1 103 ? -9.916 17.783 -11.203 1.00 58.81 103 LYS A O 1
ATOM 834 N N . GLY A 1 104 ? -8.771 18.727 -9.526 1.00 62.22 104 GLY A N 1
ATOM 835 C CA . GLY A 1 104 ? -9.188 17.757 -8.504 1.00 62.22 104 GLY A CA 1
ATOM 836 C C . GLY A 1 104 ? -8.694 16.329 -8.772 1.00 62.22 104 GLY A C 1
ATOM 837 O O . GLY A 1 104 ? -9.396 15.364 -8.464 1.00 62.22 104 GLY A O 1
ATOM 838 N N . LEU A 1 105 ? -7.522 16.186 -9.394 1.00 72.06 105 LEU A N 1
ATOM 839 C CA . LEU A 1 105 ? -6.916 14.888 -9.676 1.00 72.06 105 LEU A CA 1
ATOM 840 C C . LEU A 1 105 ? -6.412 14.244 -8.381 1.00 72.06 105 LEU A C 1
ATOM 842 O O . LEU A 1 105 ? -5.972 14.914 -7.452 1.00 72.06 105 LEU A O 1
ATOM 846 N N . SER A 1 106 ? -6.483 12.922 -8.325 1.00 78.25 106 SER A N 1
ATOM 847 C CA . SER A 1 106 ? -5.846 12.076 -7.324 1.00 78.25 106 SER A CA 1
ATOM 848 C C . SER A 1 106 ? -4.813 11.196 -8.017 1.00 78.25 106 SER A C 1
ATOM 850 O O . SER A 1 106 ? -5.009 10.770 -9.158 1.00 78.25 106 SER A O 1
ATOM 852 N N . MET A 1 107 ? -3.715 10.930 -7.316 1.00 83.75 107 MET A N 1
ATOM 853 C CA . MET A 1 107 ? -2.548 10.252 -7.871 1.00 83.75 107 MET A CA 1
ATOM 854 C C . MET A 1 107 ? -2.261 8.964 -7.104 1.00 83.75 107 MET A C 1
ATOM 856 O O . MET A 1 107 ? -2.235 8.953 -5.867 1.00 83.75 107 MET A O 1
ATOM 860 N N . SER A 1 108 ? -2.016 7.877 -7.836 1.00 89.62 108 SER A N 1
ATOM 861 C CA . SER A 1 108 ? -1.502 6.636 -7.262 1.00 89.62 108 SER A CA 1
ATOM 862 C C . SER A 1 108 ? -0.386 6.072 -8.119 1.00 89.62 108 SER A C 1
ATOM 864 O O . SER A 1 108 ? -0.472 6.015 -9.345 1.00 89.62 108 SER A O 1
ATOM 866 N N . VAL A 1 109 ? 0.668 5.638 -7.438 1.00 91.25 109 VAL A N 1
ATOM 867 C CA . VAL A 1 109 ? 1.841 5.020 -8.042 1.00 91.25 109 VAL A CA 1
ATOM 868 C C . VAL A 1 109 ? 1.953 3.603 -7.502 1.00 91.25 109 VAL A C 1
ATOM 870 O O . VAL A 1 109 ? 1.873 3.378 -6.294 1.00 91.25 109 VAL A O 1
ATOM 873 N N . THR A 1 110 ? 2.153 2.646 -8.395 1.00 93.94 110 THR A N 1
ATOM 874 C CA . THR A 1 110 ? 2.444 1.254 -8.067 1.00 93.94 110 THR A CA 1
ATOM 875 C C . THR A 1 110 ? 3.847 0.932 -8.551 1.00 93.94 110 THR A C 1
ATOM 877 O O . THR A 1 110 ? 4.120 0.995 -9.747 1.00 93.94 110 THR A O 1
ATOM 880 N N . LEU A 1 111 ? 4.735 0.591 -7.623 1.00 93.50 111 LEU A N 1
ATOM 881 C CA . LEU A 1 111 ? 6.106 0.192 -7.902 1.00 93.50 111 LEU A CA 1
ATOM 882 C C . LEU A 1 111 ? 6.232 -1.301 -7.640 1.00 93.50 111 LEU A C 1
ATOM 884 O O . LEU A 1 111 ? 6.068 -1.744 -6.504 1.00 93.50 111 LEU A O 1
ATOM 888 N N . VAL A 1 112 ? 6.536 -2.065 -8.677 1.00 93.81 112 VAL A N 1
ATOM 889 C CA . VAL A 1 112 ? 6.766 -3.507 -8.596 1.00 93.81 112 VAL A CA 1
ATOM 890 C C . VAL A 1 112 ? 8.264 -3.752 -8.719 1.00 93.81 112 VAL A C 1
ATOM 892 O O . VAL A 1 112 ? 8.875 -3.244 -9.655 1.00 93.81 112 VAL A O 1
ATOM 895 N N . TYR A 1 113 ? 8.866 -4.492 -7.788 1.00 91.00 113 TYR A N 1
ATOM 896 C CA . TYR A 1 113 ? 10.324 -4.655 -7.710 1.00 91.00 113 TYR A CA 1
ATOM 897 C C . TYR A 1 113 ? 10.739 -6.064 -7.300 1.00 91.00 113 TYR A C 1
ATOM 899 O O . TYR A 1 113 ? 9.970 -6.801 -6.671 1.00 91.00 113 TYR A O 1
ATOM 907 N N . GLY A 1 114 ? 11.978 -6.425 -7.643 1.00 87.06 114 GLY A N 1
ATOM 908 C CA . GLY A 1 114 ? 12.555 -7.712 -7.277 1.00 87.06 114 GLY A CA 1
ATOM 909 C C . GLY A 1 114 ? 11.827 -8.893 -7.920 1.00 87.06 114 GLY A C 1
ATOM 910 O O . GLY A 1 114 ? 11.764 -9.960 -7.313 1.00 87.06 114 GLY A O 1
ATOM 911 N N . PHE A 1 115 ? 11.211 -8.707 -9.096 1.00 88.38 115 PHE A N 1
ATOM 912 C CA . PHE A 1 115 ? 10.446 -9.765 -9.761 1.00 88.38 115 PHE A CA 1
ATOM 913 C C . PHE A 1 115 ? 11.230 -10.417 -10.898 1.00 88.38 115 PHE A C 1
ATOM 915 O O . PHE A 1 115 ? 11.992 -9.776 -11.620 1.00 88.38 115 PHE A O 1
ATOM 922 N N . PHE A 1 116 ? 11.006 -11.716 -11.071 1.00 85.25 116 PHE A N 1
ATOM 923 C CA . PHE A 1 116 ? 11.553 -12.528 -12.150 1.00 85.25 116 PHE A CA 1
ATOM 924 C C . PHE A 1 116 ? 10.557 -13.639 -12.488 1.00 85.25 116 PHE A C 1
ATOM 926 O O . PHE A 1 116 ? 9.990 -14.213 -11.558 1.00 85.25 116 PHE A O 1
ATOM 933 N N . PRO A 1 117 ? 10.357 -14.004 -13.769 1.00 88.38 117 PRO A N 1
ATOM 934 C CA . PRO A 1 117 ? 10.981 -13.471 -14.986 1.00 88.38 117 PRO A CA 1
ATOM 935 C C . PRO A 1 117 ? 10.399 -12.122 -15.435 1.00 88.38 117 PRO A C 1
ATOM 937 O O . PRO A 1 117 ? 9.401 -11.658 -14.893 1.00 88.38 117 PRO A O 1
ATOM 940 N N . LYS A 1 118 ? 11.004 -11.511 -16.465 1.00 89.25 118 LYS A N 1
ATOM 941 C CA . LYS A 1 118 ? 10.672 -10.157 -16.958 1.00 89.25 118 LYS A CA 1
ATOM 942 C C . LYS A 1 118 ? 9.227 -9.946 -17.430 1.00 89.25 118 LYS A C 1
ATOM 944 O O . LYS A 1 118 ? 8.796 -8.808 -17.565 1.00 89.25 118 LYS A O 1
ATOM 949 N N . HIS A 1 119 ? 8.513 -11.017 -17.781 1.00 90.75 119 HIS A N 1
ATOM 950 C CA . HIS A 1 119 ? 7.162 -10.915 -18.329 1.00 90.75 119 HIS A CA 1
ATOM 951 C C . HIS A 1 119 ? 6.162 -10.602 -17.211 1.00 90.75 119 HIS A C 1
ATOM 953 O O . HIS A 1 119 ? 5.859 -11.467 -16.388 1.00 90.75 119 HIS A O 1
ATOM 959 N N . ILE A 1 120 ? 5.644 -9.376 -17.212 1.00 92.44 120 ILE A N 1
ATOM 960 C CA . ILE A 1 120 ? 4.682 -8.856 -16.243 1.00 92.44 120 ILE A CA 1
ATOM 961 C C . ILE A 1 120 ? 3.626 -8.013 -16.963 1.00 92.44 120 ILE A C 1
ATOM 963 O O . ILE A 1 120 ? 3.930 -7.360 -17.961 1.00 92.44 120 ILE A O 1
ATOM 967 N N . SER A 1 121 ? 2.401 -8.013 -16.446 1.00 93.94 121 SER A N 1
ATOM 968 C CA . SER A 1 121 ? 1.332 -7.104 -16.860 1.00 93.94 121 SER A CA 1
ATOM 969 C C . SER A 1 121 ? 0.912 -6.260 -15.663 1.00 93.94 121 SER A C 1
ATOM 971 O O . SER A 1 121 ? 0.611 -6.803 -14.601 1.00 93.94 121 SER A O 1
ATOM 973 N N . VAL A 1 122 ? 0.911 -4.936 -15.819 1.00 95.12 122 VAL A N 1
ATOM 974 C CA . VAL A 1 122 ? 0.409 -3.990 -14.815 1.00 95.12 122 VAL A CA 1
ATOM 975 C C . VAL A 1 122 ? -0.600 -3.079 -15.493 1.00 95.12 122 VAL A C 1
ATOM 977 O O . VAL A 1 122 ? -0.279 -2.403 -16.468 1.00 95.12 122 VAL A O 1
ATOM 980 N N . SER A 1 123 ? -1.830 -3.085 -14.992 1.00 95.38 123 SER A N 1
ATOM 981 C CA . SER A 1 123 ? -2.947 -2.343 -15.573 1.00 95.38 123 SER A CA 1
ATOM 982 C C . SER A 1 123 ? -3.790 -1.679 -14.493 1.00 95.38 123 SER A C 1
ATOM 984 O O . SER A 1 123 ? -3.768 -2.079 -13.331 1.00 95.38 123 SER A O 1
ATOM 986 N N . TRP A 1 124 ? -4.543 -0.654 -14.876 1.00 95.25 124 TRP A N 1
ATOM 987 C CA . TRP A 1 124 ? -5.475 0.029 -13.988 1.00 95.25 124 TRP A CA 1
ATOM 988 C C . TRP A 1 124 ? -6.900 -0.235 -14.436 1.00 95.25 124 TRP A C 1
ATOM 990 O O . TRP A 1 124 ? -7.189 -0.267 -15.631 1.00 95.25 124 TRP A O 1
ATOM 1000 N N . THR A 1 125 ? -7.797 -0.404 -13.474 1.00 95.12 125 THR A N 1
ATOM 1001 C CA . THR A 1 125 ? -9.212 -0.664 -13.727 1.00 95.12 125 THR A CA 1
ATOM 1002 C C . THR A 1 125 ? -10.083 0.268 -12.903 1.00 95.12 125 THR A C 1
ATOM 1004 O O . THR A 1 125 ? -9.697 0.637 -11.799 1.00 95.12 125 THR A O 1
ATOM 1007 N N . ASN A 1 126 ? -11.253 0.636 -13.422 1.00 92.56 126 ASN A N 1
ATOM 1008 C CA . ASN A 1 126 ? -12.354 1.200 -12.642 1.00 92.56 126 ASN A CA 1
ATOM 1009 C C . ASN A 1 126 ? -13.544 0.261 -12.799 1.00 92.56 126 ASN A C 1
ATOM 1011 O O . ASN A 1 126 ? -13.950 -0.030 -13.926 1.00 92.56 126 ASN A O 1
ATOM 1015 N N . ASN A 1 127 ? -14.080 -0.249 -11.691 1.00 90.25 127 ASN A N 1
ATOM 1016 C CA . ASN A 1 127 ? -15.176 -1.218 -11.713 1.00 90.25 127 ASN A CA 1
ATOM 1017 C C . ASN A 1 127 ? -14.858 -2.427 -12.620 1.00 90.25 127 ASN A C 1
ATOM 1019 O O . ASN A 1 127 ? -15.721 -2.914 -13.350 1.00 90.25 127 ASN A O 1
ATOM 1023 N N . LYS A 1 128 ? -13.598 -2.899 -12.584 1.00 90.19 128 LYS A N 1
ATOM 1024 C CA . LYS A 1 128 ? -13.041 -3.998 -13.408 1.00 90.19 128 LYS A CA 1
ATOM 1025 C C . LYS A 1 128 ? -12.920 -3.711 -14.911 1.00 90.19 128 LYS A C 1
ATOM 1027 O O . LYS A 1 128 ? -12.560 -4.605 -15.672 1.00 90.19 128 LYS A O 1
ATOM 1032 N N . ILE A 1 129 ? -13.197 -2.487 -15.348 1.00 93.56 129 ILE A N 1
ATOM 1033 C CA . ILE A 1 129 ? -13.010 -2.051 -16.733 1.00 93.56 129 ILE A CA 1
ATOM 1034 C C . ILE A 1 129 ? -11.643 -1.379 -16.842 1.00 93.56 129 ILE A C 1
ATOM 1036 O O . ILE A 1 129 ? -11.338 -0.486 -16.055 1.00 93.56 129 ILE A O 1
ATOM 1040 N N . ASN A 1 130 ? -10.828 -1.794 -17.813 1.00 93.75 130 ASN A N 1
ATOM 1041 C CA . ASN A 1 130 ? -9.488 -1.241 -18.022 1.00 93.75 130 ASN A CA 1
ATOM 1042 C C . ASN A 1 130 ? -9.524 0.262 -18.330 1.00 93.75 130 ASN A C 1
ATOM 1044 O O . ASN A 1 130 ? -10.291 0.720 -19.179 1.00 93.75 130 ASN A O 1
ATOM 1048 N N . ILE A 1 131 ? -8.636 1.006 -17.675 1.00 93.12 131 ILE A N 1
ATOM 1049 C CA . ILE A 1 131 ? -8.392 2.430 -17.892 1.00 93.12 131 ILE A CA 1
ATOM 1050 C C . ILE A 1 131 ? -7.022 2.585 -18.544 1.00 93.12 131 ILE A C 1
ATOM 1052 O O . ILE A 1 131 ? -6.031 2.039 -18.066 1.00 93.12 131 ILE A O 1
ATOM 1056 N N . THR A 1 132 ? -6.962 3.368 -19.616 1.00 92.19 132 THR A N 1
ATOM 1057 C CA . THR A 1 132 ? -5.705 3.747 -20.281 1.00 92.19 132 THR A CA 1
ATOM 1058 C C . THR A 1 132 ? -5.428 5.246 -20.192 1.00 92.19 132 THR A C 1
ATOM 1060 O O . THR A 1 132 ? -4.284 5.675 -20.292 1.00 92.19 132 THR A O 1
ATOM 1063 N N . THR A 1 133 ? -6.463 6.064 -19.995 1.00 89.50 133 THR A N 1
ATOM 1064 C CA . THR A 1 133 ? -6.337 7.520 -19.880 1.00 89.50 133 THR A CA 1
ATOM 1065 C C . THR A 1 133 ? -5.695 7.900 -18.549 1.00 89.50 133 THR A C 1
ATOM 1067 O O . THR A 1 133 ? -6.153 7.451 -17.503 1.00 89.50 133 THR A O 1
ATOM 1070 N N . GLY A 1 134 ? -4.659 8.743 -18.587 1.00 85.06 134 GLY A N 1
ATOM 1071 C CA . GLY A 1 134 ? -3.937 9.178 -17.384 1.00 85.06 134 GLY A CA 1
ATOM 1072 C C . GLY A 1 134 ? -2.998 8.120 -16.796 1.00 85.06 134 GLY A C 1
ATOM 1073 O O . GLY A 1 134 ? -2.431 8.352 -15.731 1.00 85.06 134 GLY A O 1
ATOM 1074 N N . VAL A 1 135 ? -2.828 6.974 -17.473 1.00 90.94 135 VAL A N 1
ATOM 1075 C CA . VAL A 1 135 ? -1.879 5.926 -17.085 1.00 90.94 135 VAL A CA 1
ATOM 1076 C C . VAL A 1 135 ? -0.539 6.153 -17.775 1.00 90.94 135 VAL A C 1
ATOM 1078 O O . VAL A 1 135 ? -0.467 6.209 -19.002 1.00 90.94 135 VAL A O 1
ATOM 1081 N N . THR A 1 136 ? 0.529 6.182 -16.987 1.00 91.50 136 THR A N 1
ATOM 1082 C CA . THR A 1 136 ? 1.914 6.217 -17.463 1.00 91.50 136 THR A CA 1
ATOM 1083 C C . THR A 1 136 ? 2.680 5.076 -16.811 1.00 91.50 136 THR A C 1
ATOM 1085 O O . THR A 1 136 ? 2.594 4.888 -15.602 1.00 91.50 136 THR A O 1
ATOM 1088 N N . SER A 1 137 ? 3.446 4.308 -17.582 1.00 92.06 137 SER A N 1
ATOM 1089 C CA . SER A 1 137 ? 4.320 3.261 -17.047 1.00 92.06 137 SER A CA 1
ATOM 1090 C C . SER A 1 137 ? 5.744 3.494 -17.514 1.00 92.06 137 SER A C 1
ATOM 1092 O O . SER A 1 137 ? 5.960 3.898 -18.655 1.00 92.06 137 SER A O 1
ATOM 1094 N N . THR A 1 138 ? 6.711 3.225 -16.645 1.00 91.00 138 THR A N 1
ATOM 1095 C CA . THR A 1 138 ? 8.111 3.145 -17.055 1.00 91.00 138 THR A CA 1
ATOM 1096 C C . THR A 1 138 ? 8.343 1.885 -17.878 1.00 91.00 138 THR A C 1
ATOM 1098 O O . THR A 1 138 ? 7.615 0.895 -17.736 1.00 91.00 138 THR A O 1
ATOM 1101 N N . ASP A 1 139 ? 9.407 1.900 -18.677 1.00 90.12 139 ASP A N 1
ATOM 1102 C CA . ASP A 1 139 ? 9.990 0.674 -19.211 1.00 90.12 139 ASP A CA 1
ATOM 1103 C C . ASP A 1 139 ? 10.495 -0.230 -18.071 1.00 90.12 139 ASP A C 1
ATOM 1105 O O . ASP A 1 139 ? 10.632 0.198 -16.920 1.00 90.12 139 ASP A O 1
ATOM 1109 N N . LEU A 1 140 ? 10.768 -1.496 -18.394 1.00 90.44 140 LEU A N 1
ATOM 1110 C CA . LEU A 1 140 ? 11.345 -2.451 -17.449 1.00 90.44 140 LEU A CA 1
ATOM 1111 C C . LEU A 1 140 ? 12.779 -2.046 -17.089 1.00 90.44 140 LEU A C 1
ATOM 1113 O O . LEU A 1 140 ? 13.657 -1.995 -17.953 1.00 90.44 140 LEU A O 1
ATOM 1117 N N . LEU A 1 141 ? 13.018 -1.817 -15.802 1.00 89.94 141 LEU A N 1
ATOM 1118 C CA . LEU A 1 141 ? 14.307 -1.413 -15.249 1.00 89.94 141 LEU A CA 1
ATOM 1119 C C . LEU A 1 141 ? 15.003 -2.649 -14.653 1.00 89.94 141 LEU A C 1
ATOM 1121 O O . LEU A 1 141 ? 14.410 -3.301 -13.801 1.00 89.94 141 LEU A O 1
ATOM 1125 N N . PRO A 1 142 ? 16.209 -3.038 -15.099 1.00 87.19 142 PRO A N 1
ATOM 1126 C CA . PRO A 1 142 ? 16.929 -4.167 -14.513 1.00 87.19 142 PRO A CA 1
ATOM 1127 C C . PRO A 1 142 ? 17.656 -3.773 -13.217 1.00 87.19 142 PRO A C 1
ATOM 1129 O O . PRO A 1 142 ? 18.319 -2.737 -13.168 1.00 87.19 142 PRO A O 1
ATOM 1132 N N . ASP A 1 143 ? 17.620 -4.653 -12.216 1.00 83.12 143 ASP A N 1
A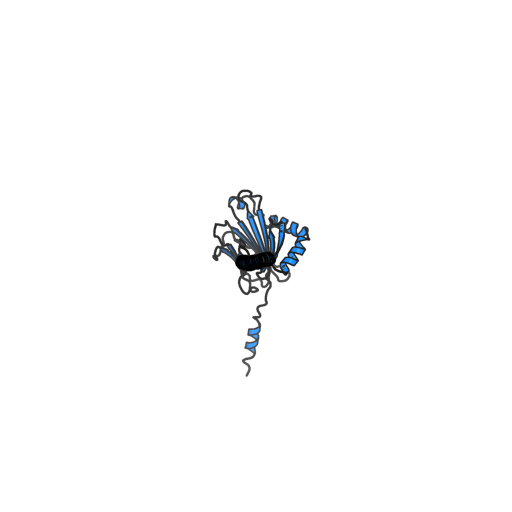TOM 1133 C CA . ASP A 1 143 ? 18.207 -4.422 -10.881 1.00 83.12 143 ASP A CA 1
ATOM 1134 C C . ASP A 1 143 ? 19.718 -4.717 -10.833 1.00 83.12 143 ASP A C 1
ATOM 1136 O O . ASP A 1 143 ? 20.418 -4.345 -9.894 1.00 83.12 143 ASP A O 1
ATOM 1140 N N . GLY A 1 144 ? 20.242 -5.351 -11.887 1.00 80.19 144 GLY A N 1
ATOM 1141 C CA . GLY A 1 144 ? 21.645 -5.767 -12.004 1.00 80.19 144 GLY A CA 1
ATOM 1142 C C . GLY A 1 144 ? 21.924 -7.193 -11.512 1.00 80.19 144 GLY A C 1
ATOM 1143 O O . GLY A 1 144 ? 23.004 -7.721 -11.764 1.00 80.19 144 GLY A O 1
ATOM 1144 N N . ASP A 1 145 ? 20.942 -7.848 -10.896 1.00 82.06 145 ASP A N 1
ATOM 1145 C CA . ASP A 1 145 ? 21.020 -9.178 -10.275 1.00 82.06 145 ASP A CA 1
ATOM 1146 C C . ASP A 1 145 ? 19.921 -10.138 -10.788 1.00 82.06 145 ASP A C 1
ATOM 1148 O O . ASP A 1 145 ? 19.441 -11.012 -10.073 1.00 82.06 145 ASP A O 1
ATOM 1152 N N . TRP A 1 146 ? 19.557 -9.985 -12.067 1.00 79.94 146 TRP A N 1
ATOM 1153 C CA . TRP A 1 146 ? 18.513 -10.728 -12.804 1.00 79.94 146 TRP A CA 1
ATOM 1154 C C . TRP A 1 146 ? 17.066 -10.409 -12.416 1.00 79.94 146 TRP A C 1
ATOM 1156 O O . TRP A 1 146 ? 16.152 -10.927 -13.060 1.00 79.94 146 TRP A O 1
ATOM 1166 N N . TYR A 1 147 ? 16.842 -9.522 -11.451 1.00 86.81 147 TYR A N 1
ATOM 1167 C CA . TYR A 1 147 ? 15.517 -9.003 -11.137 1.00 86.81 147 TYR A CA 1
ATOM 1168 C C . TYR A 1 147 ? 15.192 -7.729 -11.920 1.00 86.81 147 TYR A C 1
ATOM 1170 O O . TYR A 1 147 ? 16.062 -7.093 -12.527 1.00 86.81 147 TYR A O 1
ATOM 1178 N N . TYR A 1 148 ? 13.903 -7.397 -11.944 1.00 90.00 148 TYR A N 1
ATOM 1179 C CA . TYR A 1 148 ? 13.366 -6.245 -12.651 1.00 90.00 148 TYR A CA 1
ATOM 1180 C C . TYR A 1 148 ? 12.491 -5.379 -11.739 1.00 90.00 148 TYR A C 1
ATOM 1182 O O . TYR A 1 148 ? 11.909 -5.847 -10.752 1.00 90.00 148 TYR A O 1
ATOM 1190 N N . GLN A 1 149 ? 12.353 -4.124 -12.151 1.00 92.12 149 GLN A N 1
ATOM 1191 C CA . GLN A 1 149 ? 11.513 -3.086 -11.578 1.00 92.12 149 GLN A CA 1
ATOM 1192 C C . GLN A 1 149 ? 10.600 -2.474 -12.651 1.00 92.12 149 GLN A C 1
ATOM 1194 O O . GLN A 1 149 ? 10.981 -2.335 -13.817 1.00 92.12 149 GLN A O 1
ATOM 1199 N N . LEU A 1 150 ? 9.383 -2.095 -12.257 1.00 93.38 150 LEU A N 1
ATOM 1200 C CA . LEU A 1 150 ? 8.417 -1.383 -13.097 1.00 93.38 150 LEU A CA 1
ATOM 1201 C C . LEU A 1 150 ? 7.575 -0.436 -12.247 1.00 93.38 150 LEU A C 1
ATOM 1203 O O . LEU A 1 150 ? 7.028 -0.840 -11.218 1.00 93.38 150 LEU A O 1
ATOM 1207 N N . HIS A 1 151 ? 7.431 0.811 -12.692 1.00 93.31 151 HIS A N 1
ATOM 1208 C CA . HIS A 1 151 ? 6.597 1.809 -12.031 1.00 93.31 151 HIS A CA 1
ATOM 1209 C C . HIS A 1 151 ? 5.418 2.173 -12.929 1.00 93.31 151 HIS A C 1
ATOM 1211 O O . HIS A 1 151 ? 5.608 2.621 -14.057 1.00 93.31 151 HIS A O 1
ATOM 1217 N N . SER A 1 152 ? 4.203 2.017 -12.412 1.00 94.06 152 SER A N 1
ATOM 1218 C CA . SER A 1 152 ? 2.972 2.426 -13.080 1.00 94.06 152 SER A CA 1
ATOM 1219 C C . SER A 1 152 ? 2.281 3.521 -12.281 1.00 94.06 152 SER A C 1
ATOM 1221 O O . SER A 1 152 ? 2.128 3.424 -11.064 1.00 94.06 152 SER A O 1
ATOM 1223 N N . HIS A 1 153 ? 1.865 4.567 -12.971 1.00 89.88 153 HIS A N 1
ATOM 1224 C CA . HIS A 1 153 ? 1.316 5.788 -12.422 1.00 89.88 153 HIS A CA 1
ATOM 1225 C C . HIS A 1 153 ? -0.061 6.055 -13.034 1.00 89.88 153 HIS A C 1
ATOM 1227 O O . HIS A 1 153 ? -0.218 5.925 -14.246 1.00 89.88 153 HIS A O 1
ATOM 1233 N N . LEU A 1 154 ? -1.040 6.420 -12.205 1.00 90.25 154 LEU A N 1
ATOM 1234 C CA . LEU A 1 154 ? -2.371 6.842 -12.634 1.00 90.25 154 LEU A CA 1
ATOM 1235 C C . LEU A 1 154 ? -2.718 8.210 -12.036 1.00 90.25 154 LEU A C 1
ATOM 1237 O O . LEU A 1 154 ? -2.795 8.355 -10.811 1.00 90.25 154 LEU A O 1
ATOM 1241 N N . GLU A 1 155 ? -3.011 9.167 -12.916 1.00 86.38 155 GLU A N 1
ATOM 1242 C CA . GLU A 1 155 ? -3.681 10.429 -12.593 1.00 86.38 155 GLU A CA 1
ATOM 1243 C C . GLU A 1 155 ? -5.160 10.330 -12.969 1.00 86.38 155 GLU A C 1
ATOM 1245 O O . GLU A 1 155 ? -5.506 10.118 -14.134 1.00 86.38 155 GLU A O 1
ATOM 1250 N N . TYR A 1 156 ? -6.053 10.481 -11.992 1.00 82.56 156 TYR A N 1
ATOM 1251 C CA . TYR A 1 156 ? -7.486 10.309 -12.224 1.00 82.56 156 TYR A CA 1
ATOM 1252 C C . TYR A 1 156 ? -8.328 11.240 -11.351 1.00 82.56 156 TYR A C 1
ATOM 1254 O O . TYR A 1 156 ? -7.945 11.562 -10.231 1.00 82.56 156 TYR A O 1
ATOM 1262 N N . GLN A 1 157 ? -9.493 11.664 -11.843 1.00 80.94 157 GLN A N 1
ATOM 1263 C CA . GLN A 1 157 ? -10.444 12.476 -11.080 1.00 80.94 157 GLN A CA 1
ATOM 1264 C C . GLN A 1 157 ? -11.528 11.569 -10.466 1.00 80.94 157 GLN A C 1
ATOM 1266 O O . GLN A 1 157 ? -12.467 11.199 -11.177 1.00 80.94 157 GLN A O 1
ATOM 1271 N N . PRO A 1 158 ? -11.421 11.183 -9.178 1.00 78.00 158 PRO A N 1
ATOM 1272 C CA . PRO A 1 158 ? -12.328 10.214 -8.571 1.00 78.00 158 PRO A CA 1
ATOM 1273 C C . PRO A 1 158 ? -13.763 10.739 -8.508 1.00 78.00 158 PRO A C 1
ATOM 1275 O O . PRO A 1 158 ? -14.015 11.856 -8.049 1.00 78.00 158 PRO A O 1
ATOM 1278 N N . ARG A 1 159 ? -14.721 9.914 -8.935 1.00 82.06 159 ARG A N 1
ATOM 1279 C CA . ARG A 1 159 ? -16.156 10.162 -8.764 1.00 82.06 159 ARG A CA 1
ATOM 1280 C C . ARG A 1 159 ? -16.701 9.320 -7.619 1.00 82.06 159 ARG A C 1
ATOM 1282 O O . ARG A 1 159 ? -16.147 8.285 -7.256 1.00 82.06 159 ARG A O 1
ATOM 1289 N N . SER A 1 160 ? -17.820 9.758 -7.047 1.00 79.12 160 SER A N 1
ATOM 1290 C CA . SER A 1 160 ? -18.511 8.964 -6.032 1.00 79.12 160 SER A CA 1
ATOM 1291 C C . SER A 1 160 ? -18.941 7.620 -6.630 1.00 79.12 160 SER A C 1
ATOM 1293 O O . SER A 1 160 ? -19.660 7.594 -7.627 1.00 79.12 160 SER A O 1
ATOM 1295 N N . GLY A 1 161 ? -18.477 6.522 -6.028 1.00 79.25 161 GLY A N 1
ATOM 1296 C CA . GLY A 1 161 ? -18.754 5.159 -6.486 1.00 79.25 161 GLY A CA 1
ATOM 1297 C C . GLY A 1 161 ? -17.720 4.561 -7.445 1.00 79.25 161 GLY A C 1
ATOM 1298 O O . GLY A 1 161 ? -17.899 3.416 -7.849 1.00 79.25 161 GLY A O 1
ATOM 1299 N N . ASP A 1 162 ? -16.650 5.279 -7.797 1.00 85.94 162 ASP A N 1
ATOM 1300 C CA . ASP A 1 162 ? -15.543 4.684 -8.554 1.00 85.94 162 ASP A CA 1
ATOM 1301 C C . ASP A 1 162 ? -14.786 3.661 -7.691 1.00 85.94 162 ASP A C 1
ATOM 1303 O O . ASP A 1 162 ? -14.410 3.948 -6.553 1.00 85.94 162 ASP A O 1
ATOM 1307 N N . GLN A 1 163 ? -14.526 2.476 -8.249 1.00 88.12 163 GLN A N 1
ATOM 1308 C CA . GLN A 1 163 ? -13.697 1.442 -7.628 1.00 88.12 163 GLN A CA 1
ATOM 1309 C C . GLN A 1 163 ? -12.445 1.249 -8.477 1.00 88.12 163 GLN A C 1
ATOM 1311 O O . GLN A 1 163 ? -12.408 0.412 -9.381 1.00 88.12 163 GLN A O 1
ATOM 1316 N N . ILE A 1 164 ? -11.440 2.081 -8.209 1.00 90.50 164 ILE A N 1
ATOM 1317 C CA . ILE A 1 164 ? -10.182 2.065 -8.949 1.00 90.50 164 ILE A CA 1
ATOM 1318 C C . ILE A 1 16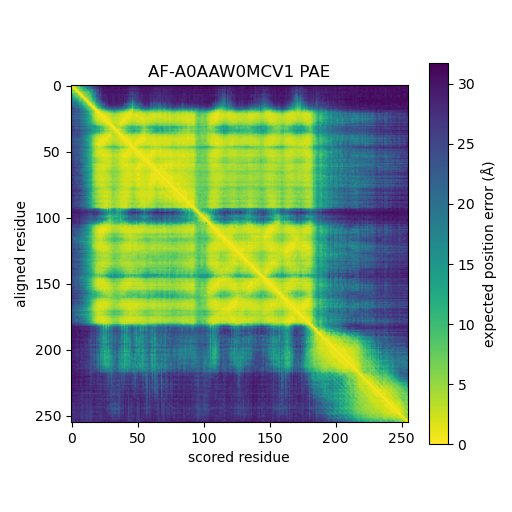4 ? -9.244 1.038 -8.325 1.00 90.50 164 ILE A C 1
ATOM 1320 O O . ILE A 1 164 ? -8.991 1.079 -7.120 1.00 90.50 164 ILE A O 1
ATOM 1324 N N . SER A 1 165 ? -8.667 0.173 -9.149 1.00 92.88 165 SER A N 1
ATOM 1325 C CA . SER A 1 165 ? -7.725 -0.848 -8.694 1.00 92.88 165 SER A CA 1
ATOM 1326 C C . SER A 1 165 ? -6.575 -1.003 -9.681 1.00 92.88 165 SER A C 1
ATOM 1328 O O . SER A 1 165 ? -6.782 -1.002 -10.896 1.00 92.88 165 SER A O 1
ATOM 1330 N N . CYS A 1 166 ? -5.362 -1.172 -9.159 1.00 93.81 166 CYS A N 1
ATOM 1331 C CA . CYS A 1 166 ? -4.211 -1.615 -9.943 1.00 93.81 166 CYS A CA 1
ATOM 1332 C C . CYS A 1 166 ? -4.187 -3.146 -9.954 1.00 93.81 166 CYS A C 1
ATOM 1334 O O . CYS A 1 166 ? -4.296 -3.764 -8.895 1.00 93.81 166 CYS A O 1
ATOM 1336 N N . VAL A 1 167 ? -4.070 -3.751 -11.130 1.00 94.44 167 VAL A N 1
ATOM 1337 C CA . VAL A 1 167 ? -4.062 -5.200 -11.336 1.00 94.44 167 VAL A CA 1
ATOM 1338 C C . VAL A 1 167 ? -2.702 -5.607 -11.881 1.00 94.44 167 VAL A C 1
ATOM 1340 O O . VAL A 1 167 ? -2.277 -5.127 -12.934 1.00 94.44 167 VAL A O 1
ATOM 1343 N N . ILE A 1 168 ? -2.029 -6.497 -11.156 1.00 93.88 168 ILE A N 1
ATOM 1344 C CA . ILE A 1 168 ? -0.704 -7.011 -11.492 1.00 93.88 168 ILE A CA 1
ATOM 1345 C C . ILE A 1 168 ? -0.811 -8.505 -11.773 1.00 93.88 168 ILE A C 1
ATOM 1347 O O . ILE A 1 168 ? -1.211 -9.288 -10.907 1.00 93.88 168 ILE A O 1
ATOM 1351 N N . GLU A 1 169 ? -0.396 -8.904 -12.968 1.00 93.38 169 GLU A N 1
ATOM 1352 C CA . GLU A 1 169 ? -0.308 -10.299 -13.379 1.00 93.38 169 GLU A CA 1
ATOM 1353 C C . GLU A 1 169 ? 1.150 -10.664 -13.617 1.00 93.38 169 GLU A C 1
ATOM 1355 O O . GLU A 1 169 ? 1.871 -10.029 -14.392 1.00 93.38 169 GLU A O 1
ATOM 1360 N N . HIS A 1 170 ? 1.590 -11.714 -12.939 1.00 90.75 170 HIS A N 1
ATOM 1361 C CA . HIS A 1 170 ? 2.948 -12.214 -13.038 1.00 90.75 170 HIS A CA 1
ATOM 1362 C C . HIS A 1 170 ? 2.942 -13.718 -12.788 1.00 90.75 170 HIS A C 1
ATOM 1364 O O . HIS A 1 170 ? 2.148 -14.197 -11.984 1.00 90.75 170 HIS A O 1
ATOM 1370 N N . ILE A 1 171 ? 3.817 -14.468 -13.461 1.00 88.19 171 ILE A N 1
ATOM 1371 C CA . ILE A 1 171 ? 3.854 -15.940 -13.372 1.00 88.19 171 ILE A CA 1
ATOM 1372 C C . ILE A 1 171 ? 4.170 -16.457 -11.958 1.00 88.19 171 ILE A C 1
ATOM 1374 O O . ILE A 1 171 ? 3.810 -17.580 -11.619 1.00 88.19 171 ILE A O 1
ATOM 1378 N N . SER A 1 172 ? 4.797 -15.632 -11.117 1.00 84.31 172 SER A N 1
ATOM 1379 C CA . SER A 1 172 ? 5.035 -15.931 -9.702 1.00 84.31 172 SER A CA 1
ATOM 1380 C C . SER A 1 172 ? 3.759 -15.913 -8.857 1.00 84.31 172 SER A C 1
ATOM 1382 O O . SER A 1 172 ? 3.737 -16.464 -7.759 1.00 84.31 172 SER A O 1
ATOM 1384 N N . LEU A 1 173 ? 2.689 -15.278 -9.343 1.00 85.25 173 LEU A N 1
ATOM 1385 C CA . LEU A 1 173 ? 1.404 -15.203 -8.663 1.00 85.25 173 LEU A CA 1
ATOM 1386 C C . LEU A 1 173 ? 0.432 -16.242 -9.235 1.00 85.25 173 LEU A C 1
ATOM 1388 O O . LEU A 1 173 ? 0.171 -16.273 -10.433 1.00 85.25 173 LEU A O 1
ATOM 1392 N N . LYS A 1 174 ? -0.192 -17.041 -8.360 1.00 85.44 174 LYS A N 1
ATOM 1393 C CA . LYS A 1 174 ? -1.245 -17.999 -8.762 1.00 85.44 174 LYS A CA 1
ATOM 1394 C C . LYS A 1 174 ? -2.500 -17.320 -9.317 1.00 85.44 174 LYS A C 1
ATOM 1396 O O . LYS A 1 174 ? -3.184 -17.886 -10.158 1.00 85.44 174 LYS A O 1
ATOM 1401 N N . GLU A 1 175 ? -2.800 -16.118 -8.834 1.00 87.88 175 GLU A N 1
ATOM 1402 C CA . GLU A 1 175 ? -3.894 -15.278 -9.332 1.00 87.88 175 GLU A CA 1
ATOM 1403 C C . GLU A 1 175 ? -3.427 -13.818 -9.309 1.00 87.88 175 GLU A C 1
ATOM 1405 O O . GLU A 1 175 ? -2.561 -13.503 -8.481 1.00 87.88 175 GLU A O 1
ATOM 1410 N N . PRO A 1 176 ? -4.031 -12.922 -10.104 1.00 90.56 176 PRO A N 1
ATOM 1411 C CA . PRO A 1 176 ? -3.655 -11.514 -10.142 1.00 90.56 176 PRO A CA 1
ATOM 1412 C C . PRO A 1 176 ? -3.660 -10.855 -8.759 1.00 90.56 176 PRO A C 1
ATOM 1414 O O . PRO A 1 176 ? -4.493 -11.160 -7.898 1.00 90.56 176 PRO A O 1
ATOM 1417 N N . LEU A 1 177 ? -2.716 -9.943 -8.538 1.00 90.44 177 LEU A N 1
ATOM 1418 C CA . LEU A 1 177 ? -2.712 -9.070 -7.371 1.00 90.44 177 LEU A CA 1
ATOM 1419 C C . LEU A 1 177 ? -3.514 -7.814 -7.706 1.00 90.44 177 LEU A C 1
ATOM 1421 O O . LEU A 1 177 ? -3.139 -7.057 -8.597 1.00 90.44 177 LEU A O 1
ATOM 1425 N N . VAL A 1 178 ? -4.607 -7.603 -6.978 1.00 91.19 178 VAL A N 1
ATOM 1426 C CA . VAL A 1 178 ? -5.469 -6.426 -7.105 1.00 91.19 178 VAL A CA 1
ATOM 1427 C C . VAL A 1 178 ? -5.217 -5.508 -5.915 1.00 91.19 178 VAL A C 1
ATOM 1429 O O . VAL A 1 178 ? -5.317 -5.935 -4.768 1.00 91.19 178 VAL A O 1
ATOM 1432 N N . LEU A 1 179 ? -4.861 -4.256 -6.191 1.00 90.62 179 LEU A N 1
ATOM 1433 C CA . LEU A 1 179 ? -4.578 -3.236 -5.190 1.00 90.62 179 LEU A CA 1
ATOM 1434 C C . LEU A 1 179 ? -5.581 -2.090 -5.320 1.00 90.62 179 LEU A C 1
ATOM 1436 O O . LEU A 1 179 ? -5.422 -1.216 -6.179 1.00 90.62 179 LEU A O 1
ATOM 1440 N N . ASP A 1 180 ? -6.556 -2.042 -4.420 1.00 87.88 180 ASP A N 1
ATOM 1441 C CA . ASP A 1 180 ? -7.639 -1.051 -4.421 1.00 87.88 180 ASP A CA 1
ATOM 1442 C C . ASP A 1 180 ? -7.173 0.340 -3.989 1.00 87.88 180 ASP A C 1
ATOM 1444 O O . ASP A 1 180 ? -6.345 0.494 -3.090 1.00 87.88 180 ASP A O 1
ATOM 1448 N N . TRP A 1 181 ? -7.635 1.378 -4.683 1.00 83.00 181 TRP A N 1
ATOM 1449 C CA . TRP A 1 181 ? -7.227 2.773 -4.480 1.00 83.00 181 TRP A CA 1
ATOM 1450 C C . TRP A 1 181 ? -7.479 3.259 -3.051 1.00 83.00 181 TRP A C 1
ATOM 1452 O O . TRP A 1 181 ? -6.557 3.720 -2.370 1.00 83.00 181 TRP A O 1
ATOM 1462 N N . ASP A 1 182 ? -8.711 3.097 -2.584 1.00 71.50 182 ASP A N 1
ATOM 1463 C CA . ASP A 1 182 ? -9.107 3.356 -1.211 1.00 71.50 182 ASP A CA 1
ATOM 1464 C C . ASP A 1 182 ? -9.207 2.025 -0.481 1.00 71.50 182 ASP A C 1
ATOM 1466 O O . ASP A 1 182 ? -10.094 1.226 -0.768 1.00 71.50 182 ASP A O 1
ATOM 1470 N N . ASP A 1 183 ? -8.303 1.784 0.471 1.00 59.97 183 ASP A N 1
ATOM 1471 C CA . ASP A 1 183 ? -8.422 0.608 1.328 1.00 59.97 183 ASP A CA 1
ATOM 1472 C C . ASP A 1 183 ? -9.605 0.845 2.271 1.00 59.97 183 ASP A C 1
ATOM 1474 O O . ASP A 1 183 ? -9.457 1.367 3.381 1.00 59.97 183 ASP A O 1
ATOM 1478 N N . ALA A 1 184 ? -10.808 0.470 1.836 1.00 45.97 184 ALA A N 1
ATOM 1479 C CA . ALA A 1 184 ? -11.796 -0.004 2.784 1.00 45.97 184 ALA A CA 1
ATOM 1480 C C . ALA A 1 184 ? -11.107 -1.146 3.541 1.00 45.97 184 ALA A C 1
ATOM 1482 O O . ALA A 1 184 ? -10.574 -2.043 2.898 1.00 45.97 184 ALA A O 1
ATOM 1483 N N . LEU A 1 185 ? -11.024 -1.038 4.872 1.00 51.62 185 LEU A N 1
ATOM 1484 C CA . LEU A 1 185 ? -10.432 -2.020 5.793 1.00 51.62 185 LEU A CA 1
ATOM 1485 C C . LEU A 1 185 ? -10.320 -3.426 5.176 1.00 51.62 185 LEU A C 1
ATOM 1487 O O . LEU A 1 185 ? -11.341 -3.965 4.743 1.00 51.62 185 LEU A O 1
ATOM 1491 N N . SER A 1 186 ? -9.114 -4.009 5.184 1.00 50.06 186 SER A N 1
ATOM 1492 C CA . SER A 1 186 ? -8.861 -5.388 4.739 1.00 50.06 186 SER A CA 1
ATOM 1493 C C . SER A 1 186 ? -9.972 -6.327 5.223 1.00 50.06 186 SER A C 1
ATOM 1495 O O . SER A 1 186 ? -10.427 -6.205 6.364 1.00 50.06 186 SER A O 1
ATOM 1497 N N . ASP A 1 187 ? -10.416 -7.278 4.395 1.00 50.16 187 ASP A N 1
ATOM 1498 C CA . ASP A 1 187 ? -11.486 -8.218 4.767 1.00 50.16 187 ASP A CA 1
ATOM 1499 C C . ASP A 1 187 ? -11.188 -8.945 6.093 1.00 50.16 187 ASP A C 1
ATOM 1501 O O . ASP A 1 187 ? -12.098 -9.237 6.872 1.00 50.16 187 ASP A O 1
ATOM 1505 N N . GLY A 1 188 ? -9.905 -9.154 6.412 1.00 49.22 188 GLY A N 1
ATOM 1506 C CA . GLY A 1 188 ? -9.466 -9.667 7.710 1.00 49.22 188 GLY A CA 1
ATOM 1507 C C . GLY A 1 188 ? -9.773 -8.727 8.883 1.00 49.22 188 GLY A C 1
ATOM 1508 O O . GLY A 1 188 ? -10.217 -9.188 9.937 1.00 49.22 188 GLY A O 1
ATOM 1509 N N . ASP A 1 189 ? -9.602 -7.418 8.708 1.00 57.59 189 ASP A N 1
ATOM 1510 C CA . ASP A 1 189 ? -9.884 -6.404 9.729 1.00 57.59 189 ASP A CA 1
ATOM 1511 C C . ASP A 1 189 ? -11.388 -6.153 9.880 1.00 57.59 189 ASP A C 1
ATOM 1513 O O . ASP A 1 189 ? -11.883 -6.046 11.004 1.00 57.59 189 ASP A O 1
ATOM 1517 N N . ARG A 1 190 ? -12.153 -6.180 8.780 1.00 60.22 190 ARG A N 1
ATOM 1518 C CA . ARG A 1 190 ? -13.627 -6.162 8.828 1.00 60.22 190 ARG A CA 1
ATOM 1519 C C . ARG A 1 190 ? -14.177 -7.373 9.569 1.00 60.22 190 ARG A C 1
ATOM 1521 O O . ARG A 1 190 ? -15.032 -7.211 10.439 1.00 60.22 190 ARG A O 1
ATOM 1528 N N . ASN A 1 191 ? -13.655 -8.565 9.282 1.00 65.38 191 ASN A N 1
ATOM 1529 C CA . ASN A 1 191 ? -14.065 -9.789 9.967 1.00 65.38 191 ASN A CA 1
ATOM 1530 C C . ASN A 1 191 ? -13.717 -9.745 11.458 1.00 65.38 191 ASN A C 1
ATOM 1532 O O . ASN A 1 191 ? -14.547 -10.108 12.288 1.00 65.38 191 ASN A O 1
ATOM 1536 N N . ARG A 1 192 ? -12.537 -9.237 11.831 1.00 70.62 192 ARG A N 1
ATOM 1537 C CA . ARG A 1 192 ? -12.153 -9.061 13.243 1.00 70.62 192 ARG A CA 1
ATOM 1538 C C . ARG A 1 192 ? -13.068 -8.083 13.980 1.00 70.62 192 ARG A C 1
ATOM 1540 O O . ARG A 1 192 ? -13.500 -8.390 15.091 1.00 70.62 192 ARG A O 1
ATOM 1547 N N . ILE A 1 193 ? -13.411 -6.952 13.360 1.00 75.31 193 ILE A N 1
ATOM 1548 C CA . ILE A 1 193 ? -14.347 -5.971 13.931 1.00 75.31 193 ILE A CA 1
ATOM 1549 C C . ILE A 1 193 ? -15.750 -6.578 14.060 1.00 75.31 193 ILE A C 1
ATOM 1551 O O . ILE A 1 193 ? -16.382 -6.442 15.107 1.00 75.31 193 ILE A O 1
ATOM 1555 N N . ALA A 1 194 ? -16.225 -7.298 13.041 1.00 78.62 194 ALA A N 1
ATOM 1556 C CA . ALA A 1 194 ? -17.536 -7.944 13.055 1.00 78.62 194 ALA A CA 1
ATOM 1557 C C . ALA A 1 194 ? -17.642 -9.036 14.135 1.00 78.62 194 ALA A C 1
ATOM 1559 O O . ALA A 1 194 ? -18.643 -9.095 14.854 1.00 78.62 194 ALA A O 1
ATOM 1560 N N . ILE A 1 195 ? -16.601 -9.861 14.303 1.00 87.06 195 ILE A N 1
ATOM 1561 C CA . ILE A 1 195 ? -16.529 -10.880 15.364 1.00 87.06 195 ILE A CA 1
ATOM 1562 C C . ILE A 1 195 ? -16.518 -10.208 16.743 1.00 87.06 195 ILE A C 1
ATOM 1564 O O . ILE A 1 195 ? -17.273 -10.612 17.629 1.00 87.06 195 ILE A O 1
ATOM 1568 N N . GLY A 1 196 ? -15.721 -9.147 16.913 1.00 89.38 196 GLY A N 1
ATOM 1569 C CA . GLY A 1 196 ? -15.658 -8.378 18.158 1.00 89.38 196 GLY A CA 1
ATOM 1570 C C . GLY A 1 196 ? -17.001 -7.748 18.537 1.00 89.38 196 GLY A C 1
ATOM 1571 O O . GLY A 1 196 ? -17.466 -7.908 19.667 1.00 89.38 196 GLY A O 1
ATOM 1572 N N . ALA A 1 197 ? -17.669 -7.097 17.582 1.00 93.56 197 ALA A N 1
ATOM 1573 C CA . ALA A 1 197 ? -18.985 -6.494 17.785 1.00 93.56 197 ALA A CA 1
ATOM 1574 C C . ALA A 1 197 ? -20.052 -7.548 18.128 1.00 93.56 197 ALA A C 1
ATOM 1576 O O . ALA A 1 197 ? -20.837 -7.357 19.057 1.00 93.56 197 ALA A O 1
ATOM 1577 N N . SER A 1 198 ? -20.039 -8.691 17.437 1.00 93.25 198 SER A N 1
ATOM 1578 C CA . SER A 1 198 ? -20.975 -9.793 17.693 1.00 93.25 198 SER A CA 1
ATOM 1579 C C . SER A 1 198 ? -20.801 -10.376 19.099 1.00 93.25 198 SER A C 1
ATOM 1581 O O . SER A 1 198 ? -21.786 -10.593 19.806 1.00 93.25 198 SER A O 1
ATOM 1583 N N . GLY A 1 199 ? -19.552 -10.571 19.539 1.00 95.00 199 GLY A N 1
ATOM 1584 C CA . GLY A 1 199 ? -19.237 -11.044 20.889 1.00 95.00 199 GLY A CA 1
ATOM 1585 C C . GLY A 1 199 ? -19.687 -10.073 21.984 1.00 95.00 199 GLY A C 1
ATOM 1586 O O . GLY A 1 199 ? -20.253 -10.503 22.989 1.00 95.00 199 GLY A O 1
ATOM 1587 N N . LEU A 1 200 ? -19.509 -8.764 21.771 1.00 96.12 200 LEU A N 1
ATOM 1588 C CA . LEU A 1 200 ? -19.954 -7.731 22.712 1.00 96.12 200 LEU A CA 1
ATOM 1589 C C . LEU A 1 200 ? -21.484 -7.731 22.872 1.00 96.12 200 LEU A C 1
ATOM 1591 O O . LEU A 1 200 ? -21.990 -7.687 23.994 1.00 96.12 200 LEU A O 1
ATOM 1595 N N . VAL A 1 201 ? -22.222 -7.828 21.762 1.00 96.94 201 VAL A N 1
ATOM 1596 C CA . VAL A 1 201 ? -23.693 -7.883 21.771 1.00 96.94 201 VAL A CA 1
ATOM 1597 C C . VAL A 1 201 ? -24.190 -9.141 22.488 1.00 96.94 201 VAL A C 1
ATOM 1599 O O . VAL A 1 201 ? -25.050 -9.046 23.365 1.00 96.94 201 VAL A O 1
ATOM 1602 N N . LEU A 1 202 ? -23.614 -10.310 22.186 1.00 96.69 202 LEU A N 1
ATOM 1603 C CA . LEU A 1 202 ? -23.935 -11.568 22.874 1.00 96.69 202 LEU A CA 1
ATOM 1604 C C . LEU A 1 202 ? -23.641 -11.492 24.379 1.00 96.69 202 LEU A C 1
ATOM 1606 O O . LEU A 1 202 ? -24.475 -11.897 25.192 1.00 96.69 202 LEU A O 1
ATOM 1610 N N . GLY A 1 203 ? -22.495 -10.923 24.761 1.00 96.56 203 GLY A N 1
ATOM 1611 C CA . GLY A 1 203 ? -22.118 -10.723 26.160 1.00 96.56 203 GLY A CA 1
ATOM 1612 C C . GLY A 1 203 ? -23.102 -9.830 26.918 1.00 96.56 203 GLY A C 1
ATOM 1613 O O . GLY A 1 203 ? -23.525 -10.179 28.022 1.00 96.56 203 GLY A O 1
ATOM 1614 N N . LEU A 1 204 ? -23.534 -8.719 26.313 1.00 97.25 204 LEU A N 1
ATOM 1615 C CA . LEU A 1 204 ? -24.525 -7.812 26.904 1.00 97.25 204 LEU A CA 1
ATOM 1616 C C . LEU A 1 204 ? -25.892 -8.484 27.088 1.00 97.25 204 LEU A C 1
ATOM 1618 O O . LEU A 1 204 ? -26.520 -8.305 28.133 1.00 97.25 204 LEU A O 1
ATOM 1622 N N . LEU A 1 205 ? -26.341 -9.291 26.123 1.00 96.88 205 LEU A N 1
ATOM 1623 C CA . LEU A 1 205 ? -27.606 -10.027 26.223 1.00 96.88 205 LEU A CA 1
ATOM 1624 C C . LEU A 1 205 ? -27.586 -11.054 27.362 1.00 96.88 205 LEU A C 1
ATOM 1626 O O . LEU A 1 205 ? -28.524 -11.106 28.161 1.00 96.88 205 LEU A O 1
ATOM 1630 N N . LEU A 1 206 ? -26.507 -11.834 27.479 1.00 96.44 206 LEU A N 1
ATOM 1631 C CA . LEU A 1 206 ? -26.348 -12.811 28.560 1.00 96.44 206 LEU A CA 1
ATOM 1632 C C . LEU A 1 206 ? -26.234 -12.134 29.928 1.00 96.44 206 LEU A C 1
ATOM 1634 O O . LEU A 1 206 ? -26.833 -12.604 30.897 1.00 96.44 206 LEU A O 1
ATOM 1638 N N . PHE A 1 207 ? -25.522 -11.008 30.010 1.00 96.69 207 PHE A N 1
ATOM 1639 C CA . PHE A 1 207 ? -25.414 -10.229 31.241 1.00 96.69 207 PHE A CA 1
ATOM 1640 C C . PHE A 1 207 ? -26.774 -9.673 31.683 1.00 96.69 207 PHE A C 1
ATOM 1642 O O . PHE A 1 207 ? -27.148 -9.818 32.847 1.00 96.69 207 PHE A O 1
ATOM 1649 N N . LEU A 1 208 ? -27.555 -9.101 30.759 1.00 96.81 208 LEU A N 1
ATOM 1650 C CA . LEU A 1 208 ? -28.907 -8.610 31.041 1.00 96.81 208 LEU A CA 1
ATOM 1651 C C . LEU A 1 208 ? -29.843 -9.743 31.476 1.00 96.81 208 LEU A C 1
ATOM 1653 O O . LEU A 1 208 ? -30.541 -9.605 32.481 1.00 96.81 208 LEU A O 1
ATOM 1657 N N . ALA A 1 209 ? -29.829 -10.881 30.777 1.00 96.06 209 ALA A N 1
ATOM 1658 C CA . ALA A 1 209 ? -30.629 -12.049 31.144 1.00 96.06 209 ALA A CA 1
ATOM 1659 C C . ALA A 1 209 ? -30.247 -12.587 32.534 1.00 96.06 209 ALA A C 1
ATOM 1661 O O . ALA A 1 209 ? -31.121 -12.823 33.373 1.00 96.06 209 ALA A O 1
ATOM 1662 N N . GLY A 1 210 ? -28.946 -12.709 32.814 1.00 95.31 210 GLY A N 1
ATOM 1663 C CA . GLY A 1 210 ? -28.422 -13.121 34.116 1.00 95.31 210 GLY A CA 1
ATOM 1664 C C . GLY A 1 210 ? -28.801 -12.150 35.234 1.00 95.31 210 GLY A C 1
ATOM 1665 O O . GLY A 1 210 ? -29.241 -12.577 36.302 1.00 95.31 210 GLY A O 1
ATOM 1666 N N . PHE A 1 211 ? -28.719 -10.843 34.983 1.00 94.81 211 PHE A N 1
ATOM 1667 C CA . PHE A 1 211 ? -29.120 -9.810 35.936 1.00 94.81 211 PHE A CA 1
ATOM 1668 C C . PHE A 1 211 ? -30.624 -9.854 36.239 1.00 94.81 211 PHE A C 1
ATOM 1670 O O . PHE A 1 211 ? -31.029 -9.796 37.405 1.00 94.81 211 PHE A O 1
ATOM 1677 N N . LEU A 1 212 ? -31.466 -10.011 35.213 1.00 94.12 212 LEU A N 1
ATOM 1678 C CA . LEU A 1 212 ? -32.913 -10.161 35.380 1.00 94.12 212 LEU A CA 1
ATOM 1679 C C . LEU A 1 212 ? -33.258 -11.439 36.155 1.00 94.12 212 LEU A C 1
ATOM 1681 O O . LEU A 1 212 ? -34.061 -11.383 37.091 1.00 94.12 212 LEU A O 1
ATOM 1685 N N . PHE A 1 213 ? -32.610 -12.562 35.838 1.00 93.94 213 PHE A N 1
ATOM 1686 C CA . PHE A 1 213 ? -32.780 -13.823 36.560 1.00 93.94 213 PHE A CA 1
ATOM 1687 C C . PHE A 1 213 ? -32.338 -13.713 38.025 1.00 93.94 213 PHE A C 1
ATOM 1689 O O . PHE A 1 213 ? -33.065 -14.130 38.930 1.00 93.94 213 PHE A O 1
ATOM 1696 N N . TYR A 1 214 ? -31.190 -13.086 38.287 1.00 89.00 214 TYR A N 1
ATOM 1697 C CA . TYR A 1 214 ? -30.700 -12.829 39.641 1.00 89.00 214 TYR A CA 1
ATOM 1698 C C . TYR A 1 214 ? -31.678 -11.959 40.441 1.00 89.00 214 TYR A C 1
ATOM 1700 O O . TYR A 1 214 ? -32.006 -12.267 41.593 1.00 89.00 214 TYR A O 1
ATOM 1708 N N . LYS A 1 215 ? -32.222 -10.903 39.825 1.00 87.50 215 LYS A N 1
ATOM 1709 C CA . LYS A 1 215 ? -33.233 -10.039 40.449 1.00 87.50 215 LYS A CA 1
ATOM 1710 C C . LYS A 1 215 ? -34.550 -10.781 40.700 1.00 87.50 215 LYS A C 1
ATOM 1712 O O . LYS A 1 215 ? -35.182 -10.568 41.732 1.00 87.50 215 LYS A O 1
ATOM 1717 N N . HIS A 1 216 ? -34.957 -11.676 39.802 1.00 83.75 216 HIS A N 1
ATOM 1718 C CA . HIS A 1 216 ? -36.138 -12.521 39.985 1.00 83.75 216 HIS A CA 1
ATOM 1719 C C . HIS A 1 216 ? -35.951 -13.518 41.141 1.00 83.75 216 HIS A C 1
ATOM 1721 O O . HIS A 1 216 ? -36.782 -13.589 42.048 1.00 83.75 216 HIS A O 1
ATOM 1727 N N . LYS A 1 217 ? -34.821 -14.236 41.172 1.00 81.88 217 LYS A N 1
ATOM 1728 C CA . LYS A 1 217 ? -34.508 -15.217 42.222 1.00 81.88 217 LYS A CA 1
ATOM 1729 C C . LYS A 1 217 ? -34.348 -14.568 43.598 1.00 81.88 217 LYS A C 1
ATOM 1731 O O . LYS A 1 217 ? -34.879 -15.078 44.581 1.00 81.88 217 LYS A O 1
ATOM 1736 N N . SER A 1 218 ? -33.671 -13.422 43.676 1.00 76.56 218 SER A N 1
ATOM 1737 C CA . SER A 1 218 ? -33.510 -12.677 44.934 1.00 76.56 218 SER A CA 1
ATOM 1738 C C . SER A 1 218 ? -34.834 -12.126 45.475 1.00 76.56 218 SER A C 1
ATOM 1740 O O . SER A 1 218 ? -35.021 -12.097 46.691 1.00 76.56 218 SER A O 1
ATOM 1742 N N . ARG A 1 219 ? -35.788 -11.754 44.608 1.00 77.50 219 ARG A N 1
ATOM 1743 C CA . ARG A 1 219 ? -37.163 -11.415 45.022 1.00 77.50 219 ARG A CA 1
ATOM 1744 C C . ARG A 1 219 ? -37.888 -12.616 45.635 1.00 77.50 219 ARG A C 1
ATOM 1746 O O . ARG A 1 219 ? -38.482 -12.462 46.699 1.00 77.50 219 ARG A O 1
ATOM 1753 N N . GLY A 1 220 ? -37.795 -13.792 45.011 1.00 74.25 220 GLY A N 1
ATOM 1754 C CA . GLY A 1 220 ? -38.389 -15.030 45.533 1.00 74.25 220 GLY A CA 1
ATOM 1755 C C . GLY A 1 220 ? -37.814 -15.433 46.894 1.00 74.25 220 GLY A C 1
ATOM 1756 O O . GLY A 1 220 ? -38.562 -15.660 47.842 1.00 74.25 220 GLY A O 1
ATOM 1757 N N . LEU A 1 221 ? -36.486 -15.410 47.034 1.00 72.81 221 LEU A N 1
ATOM 1758 C CA . LEU A 1 221 ? -35.813 -15.741 48.294 1.00 72.81 221 LEU A CA 1
ATOM 1759 C C . LEU A 1 221 ? -36.168 -14.756 49.420 1.00 72.81 221 LEU A C 1
ATOM 1761 O O . LEU A 1 221 ? -36.358 -15.155 50.566 1.00 72.81 221 LEU A O 1
ATOM 1765 N N . ARG A 1 222 ? -36.302 -13.463 49.095 1.00 72.38 222 ARG A N 1
ATOM 1766 C CA . ARG A 1 222 ? -36.697 -12.429 50.061 1.00 72.38 222 ARG A CA 1
ATOM 1767 C C . ARG A 1 222 ? -38.135 -12.623 50.563 1.00 72.38 222 ARG A C 1
ATOM 1769 O O . ARG A 1 222 ? -38.400 -12.346 51.729 1.00 72.38 222 ARG A O 1
ATOM 1776 N N . LEU A 1 223 ? -39.047 -13.101 49.713 1.00 76.06 223 LEU A N 1
ATOM 1777 C CA . LEU A 1 223 ? -40.433 -13.410 50.092 1.00 76.06 223 LEU A CA 1
ATOM 1778 C C . LEU A 1 223 ? -40.519 -14.636 51.009 1.00 76.06 223 LEU A C 1
ATOM 1780 O O . LEU A 1 223 ? -41.234 -14.591 52.009 1.00 76.06 223 LEU A O 1
ATOM 1784 N N . GLU A 1 224 ? -39.758 -15.689 50.713 1.00 73.56 224 GLU A N 1
ATOM 1785 C CA 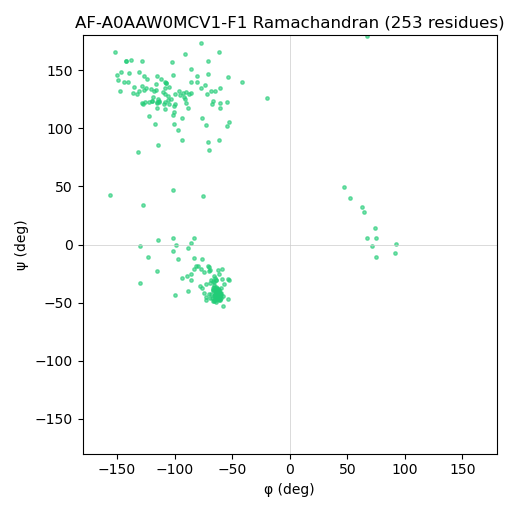. GLU A 1 224 ? -39.690 -16.891 51.555 1.00 73.56 224 GLU A CA 1
ATOM 1786 C C . GLU A 1 224 ? -39.075 -16.598 52.932 1.00 73.56 224 GLU A C 1
ATOM 1788 O O . GLU A 1 224 ? -39.617 -17.001 53.963 1.00 73.56 224 GLU A O 1
ATOM 1793 N N . LEU A 1 225 ? -38.001 -15.800 52.983 1.00 76.44 225 LEU A N 1
ATOM 1794 C CA . LEU A 1 225 ? -37.408 -15.387 54.256 1.00 76.44 225 LEU A CA 1
ATOM 1795 C C . LEU A 1 225 ? -38.385 -14.540 55.087 1.00 76.44 225 LEU A C 1
ATOM 1797 O O . LEU A 1 225 ? -38.487 -14.729 56.297 1.00 76.44 225 LEU A O 1
ATOM 1801 N N . LYS A 1 226 ? -39.143 -13.642 54.440 1.00 78.44 226 LYS A N 1
ATOM 1802 C CA . LYS A 1 226 ? -40.147 -12.809 55.114 1.00 78.44 226 LYS A CA 1
ATOM 1803 C C . LYS A 1 226 ? -41.265 -13.655 55.728 1.00 78.44 226 LYS A C 1
ATOM 1805 O O . LYS A 1 226 ? -41.582 -13.459 56.895 1.00 78.44 226 LYS A O 1
ATOM 1810 N N . LYS A 1 227 ? -41.784 -14.651 54.999 1.00 83.56 227 LYS A N 1
ATOM 1811 C CA . LYS A 1 227 ? -42.770 -15.604 55.542 1.00 83.56 227 LYS A CA 1
ATOM 1812 C C . LYS A 1 227 ? -42.220 -16.393 56.734 1.00 83.56 227 LYS A C 1
ATOM 1814 O O . LYS A 1 227 ? -42.927 -16.561 57.722 1.00 83.56 227 LYS A O 1
ATOM 1819 N N . SER A 1 228 ? -40.964 -16.847 56.670 1.00 76.50 228 SER A N 1
ATOM 1820 C CA . SER A 1 228 ? -40.319 -17.580 57.774 1.00 76.50 228 SER A CA 1
ATOM 1821 C C . SER A 1 228 ? -40.146 -16.726 59.037 1.00 76.50 228 SER A C 1
ATOM 1823 O O . SER A 1 228 ? -40.286 -17.235 60.152 1.00 76.50 228 SER A O 1
ATOM 1825 N N . VAL A 1 229 ? -39.847 -15.433 58.879 1.00 82.62 229 VAL A N 1
ATOM 1826 C CA . VAL A 1 229 ? -39.738 -14.487 59.998 1.00 82.62 229 VAL A CA 1
ATOM 1827 C C . VAL A 1 229 ? -41.120 -14.155 60.566 1.00 82.62 229 VAL A C 1
ATOM 1829 O O . VAL A 1 229 ? -41.303 -14.276 61.774 1.00 82.62 229 VAL A O 1
ATOM 1832 N N . ASP A 1 230 ? -42.107 -13.833 59.723 1.00 85.81 230 ASP A N 1
ATOM 1833 C CA . ASP A 1 230 ? -43.475 -13.509 60.162 1.00 85.81 230 ASP A CA 1
ATOM 1834 C C . ASP A 1 230 ? -44.137 -14.690 60.900 1.00 85.81 230 ASP A C 1
ATOM 1836 O O . ASP A 1 230 ? -44.790 -14.498 61.930 1.00 85.81 230 ASP A O 1
ATOM 1840 N N . LEU A 1 231 ? -43.910 -15.928 60.436 1.00 86.44 231 LEU A N 1
ATOM 1841 C CA . LEU A 1 231 ? -44.400 -17.139 61.101 1.00 86.44 231 LEU A CA 1
ATOM 1842 C C . LEU A 1 231 ? -43.751 -17.338 62.478 1.00 86.44 231 LEU A C 1
ATOM 1844 O O . LEU A 1 231 ? -44.451 -17.619 63.450 1.00 86.44 231 LEU A O 1
ATOM 1848 N N . ARG A 1 232 ? -42.429 -17.138 62.590 1.00 84.69 232 ARG A N 1
ATOM 1849 C CA . ARG A 1 232 ? -41.720 -17.199 63.880 1.00 84.69 232 ARG A CA 1
ATOM 1850 C C . ARG A 1 232 ? -42.221 -16.140 64.857 1.00 84.69 232 ARG A C 1
ATOM 1852 O O . ARG A 1 232 ? -42.441 -16.452 66.022 1.00 84.69 232 ARG A O 1
ATOM 1859 N N . VAL A 1 233 ? -42.455 -14.915 64.389 1.00 85.56 233 VAL A N 1
ATOM 1860 C CA . VAL A 1 233 ? -43.004 -13.833 65.221 1.00 85.56 233 VAL A CA 1
ATOM 1861 C C . VAL A 1 233 ? -44.422 -14.165 65.706 1.00 85.56 233 VAL A C 1
ATOM 1863 O O . VAL A 1 233 ? -44.740 -13.912 66.869 1.00 85.56 233 VAL A O 1
ATOM 1866 N N . CYS A 1 234 ? -45.267 -14.770 64.864 1.00 78.38 234 CYS A N 1
ATOM 1867 C CA . CYS A 1 234 ? -46.598 -15.231 65.273 1.00 78.38 234 CYS A CA 1
ATOM 1868 C C . CYS A 1 234 ? -46.545 -16.336 66.333 1.00 78.38 234 CYS A C 1
ATOM 1870 O O . CYS A 1 234 ? -47.275 -16.255 67.319 1.00 78.38 234 CYS A O 1
ATOM 1872 N N . LEU A 1 235 ? -45.675 -17.335 66.159 1.00 87.44 235 LEU A N 1
ATOM 1873 C CA . LEU A 1 235 ? -45.514 -18.427 67.124 1.00 87.44 235 LEU A CA 1
ATOM 1874 C C . LEU A 1 235 ? -45.029 -17.910 68.484 1.00 87.44 235 LEU A C 1
ATOM 1876 O O . LEU A 1 235 ? -45.634 -18.227 69.504 1.00 87.44 235 LEU A O 1
ATOM 1880 N N . MET A 1 236 ? -44.045 -17.005 68.490 1.00 83.50 236 MET A N 1
ATOM 1881 C CA . MET A 1 236 ? -43.571 -16.346 69.715 1.00 83.50 236 MET A CA 1
ATOM 1882 C C . MET A 1 236 ? -44.686 -15.560 70.422 1.00 83.50 236 MET A C 1
ATOM 1884 O O . MET A 1 236 ? -44.760 -15.534 71.649 1.00 83.50 236 MET A O 1
ATOM 1888 N N . ARG A 1 237 ? -45.586 -14.908 69.670 1.00 85.75 237 ARG A N 1
ATOM 1889 C CA . ARG A 1 237 ? -46.758 -14.227 70.249 1.00 85.75 237 ARG A CA 1
ATOM 1890 C C . ARG A 1 237 ? -47.751 -15.201 70.875 1.00 85.75 237 ARG A C 1
ATOM 1892 O O . ARG A 1 237 ? -48.305 -14.874 71.920 1.00 85.75 237 ARG A O 1
ATOM 1899 N N . GLN A 1 238 ? -47.977 -16.355 70.252 1.00 84.12 238 GLN A N 1
ATOM 1900 C CA . GLN A 1 238 ? -48.884 -17.381 70.770 1.00 84.12 238 GLN A CA 1
ATOM 1901 C C . GLN A 1 238 ? -48.349 -18.003 72.061 1.00 84.12 238 GLN A C 1
ATOM 1903 O O . GLN A 1 238 ? -49.085 -18.086 73.039 1.00 84.12 238 GLN A O 1
ATOM 1908 N N . GLU A 1 239 ? -47.064 -18.358 72.106 1.00 87.19 239 GLU A N 1
ATOM 1909 C CA . GLU A 1 239 ? -46.434 -18.896 73.319 1.00 87.19 239 GLU A CA 1
ATOM 1910 C C . GLU A 1 239 ? -46.462 -17.885 74.467 1.00 87.19 239 GLU A C 1
ATOM 1912 O O . GLU A 1 239 ? -46.895 -18.218 75.569 1.00 87.19 239 GLU A O 1
ATOM 1917 N N . ASN A 1 240 ? -46.118 -16.621 74.197 1.00 85.56 240 ASN A N 1
ATOM 1918 C CA . ASN A 1 240 ? -46.193 -15.559 75.202 1.00 85.56 240 ASN A CA 1
ATOM 1919 C C . ASN A 1 240 ? -47.628 -15.326 75.708 1.00 85.56 240 ASN A C 1
ATOM 1921 O O . ASN A 1 240 ? -47.829 -15.078 76.898 1.00 85.56 240 ASN A O 1
ATOM 1925 N N . ALA A 1 241 ? -48.637 -15.400 74.833 1.00 87.44 241 ALA A N 1
ATOM 1926 C CA . ALA A 1 241 ? -50.040 -15.277 75.226 1.00 87.44 241 ALA A CA 1
ATOM 1927 C C . ALA A 1 241 ? -50.506 -16.480 76.064 1.00 87.44 241 ALA A C 1
ATOM 1929 O O . ALA A 1 241 ? -51.153 -16.293 77.094 1.00 87.44 241 ALA A O 1
ATOM 1930 N N . ALA A 1 242 ? -50.131 -17.700 75.674 1.00 85.44 242 ALA A N 1
ATOM 1931 C CA . ALA A 1 242 ? -50.441 -18.920 76.413 1.00 85.44 242 ALA A CA 1
ATOM 1932 C C . ALA A 1 242 ? -49.772 -18.937 77.796 1.00 85.44 242 ALA A C 1
ATOM 1934 O O . ALA A 1 242 ? -50.416 -19.270 78.791 1.00 85.44 242 ALA A O 1
ATOM 1935 N N . GLU A 1 243 ? -48.508 -18.517 77.895 1.00 88.62 243 GLU A N 1
ATOM 1936 C CA . GLU A 1 243 ? -47.826 -18.349 79.181 1.00 88.62 243 GLU A CA 1
ATOM 1937 C C . GLU A 1 243 ? -48.482 -17.290 80.060 1.00 88.62 243 GLU A C 1
ATOM 1939 O O . GLU A 1 243 ? -48.541 -17.459 81.280 1.00 88.62 243 GLU A O 1
ATOM 1944 N N . LYS A 1 244 ? -48.960 -16.194 79.465 1.00 87.38 244 LYS A N 1
ATOM 1945 C CA . LYS A 1 244 ? -49.659 -15.143 80.203 1.00 87.38 244 LYS A CA 1
ATOM 1946 C C . LYS A 1 244 ? -50.967 -15.668 80.795 1.00 87.38 244 LYS A C 1
ATOM 1948 O O . LYS A 1 244 ? -51.176 -15.523 81.994 1.00 87.38 244 LYS A O 1
ATOM 1953 N N . ILE A 1 245 ? -51.779 -16.364 79.997 1.00 83.56 245 ILE A N 1
ATOM 1954 C CA . ILE A 1 245 ? -53.022 -17.003 80.461 1.00 83.56 245 ILE A CA 1
ATOM 1955 C C . ILE A 1 245 ? -52.724 -18.046 81.544 1.00 83.56 245 ILE A C 1
ATOM 1957 O O . ILE A 1 245 ? -53.408 -18.101 82.561 1.00 83.56 245 ILE A O 1
ATOM 1961 N N . ARG A 1 246 ? -51.669 -18.852 81.375 1.00 83.75 246 ARG A N 1
ATOM 1962 C CA . ARG A 1 246 ? -51.254 -19.852 82.369 1.00 83.75 246 ARG A CA 1
ATOM 1963 C C . ARG A 1 246 ? -50.847 -19.215 83.699 1.00 83.75 246 ARG A C 1
ATOM 1965 O O . ARG A 1 246 ? -51.171 -19.756 84.754 1.00 83.75 246 ARG A O 1
ATOM 1972 N N . ARG A 1 247 ? -50.153 -18.073 83.656 1.00 82.31 247 ARG A N 1
ATOM 1973 C CA . ARG A 1 247 ? -49.806 -17.287 84.849 1.00 82.31 247 ARG A CA 1
ATOM 1974 C C . ARG A 1 247 ? -51.051 -16.722 85.532 1.00 82.31 247 ARG A C 1
ATOM 1976 O O . ARG A 1 247 ? -51.165 -16.876 86.742 1.00 82.31 247 ARG A O 1
ATOM 1983 N N . GLU A 1 248 ? -51.984 -16.156 84.770 1.00 85.56 248 GLU A N 1
ATOM 1984 C CA . GLU A 1 248 ? -53.253 -15.623 85.292 1.00 85.56 248 GLU A CA 1
ATOM 1985 C C . GLU A 1 248 ? -54.137 -16.727 85.914 1.00 85.56 248 GLU A C 1
ATOM 1987 O O . GLU A 1 248 ? -54.667 -16.557 87.013 1.00 85.56 248 GLU A O 1
ATOM 1992 N N . MET A 1 249 ? -54.227 -17.905 85.287 1.00 75.00 249 MET A N 1
ATOM 1993 C CA . MET A 1 249 ? -54.921 -19.069 85.860 1.00 75.00 249 MET A CA 1
ATOM 1994 C C . MET A 1 249 ? -54.276 -19.560 87.164 1.00 75.00 249 MET A C 1
ATOM 1996 O O . MET A 1 249 ? -54.989 -19.882 88.111 1.00 75.00 249 MET A O 1
ATOM 2000 N N . MET A 1 250 ? -52.939 -19.602 87.245 1.00 75.88 250 MET A N 1
ATOM 2001 C CA . MET A 1 250 ? -52.238 -20.006 88.474 1.00 75.88 250 MET A CA 1
ATOM 2002 C C . MET A 1 250 ? -52.348 -18.985 89.614 1.00 75.88 250 MET A C 1
ATOM 2004 O O . MET A 1 250 ? -52.167 -19.368 90.772 1.00 75.88 250 MET A O 1
ATOM 2008 N N . SER A 1 251 ? -52.612 -17.708 89.317 1.00 76.06 251 SER A N 1
ATOM 2009 C CA . SER A 1 251 ? -52.929 -16.713 90.349 1.00 76.06 251 SER A CA 1
ATOM 2010 C C . SER A 1 251 ? -54.365 -16.832 90.856 1.00 76.06 251 SER A C 1
ATOM 2012 O O . SER A 1 251 ? -54.581 -16.670 92.048 1.00 76.06 251 SER A O 1
ATOM 2014 N N . LEU A 1 252 ? -55.323 -17.180 89.991 1.00 71.94 252 LEU A N 1
ATOM 2015 C CA . LEU A 1 252 ? -56.739 -17.324 90.359 1.00 71.94 252 LEU A CA 1
ATOM 2016 C C . LEU A 1 252 ? -57.044 -18.597 91.162 1.00 71.94 252 LEU A C 1
ATOM 2018 O O . LEU A 1 252 ? -58.023 -18.630 91.889 1.00 71.94 252 LEU A O 1
ATOM 2022 N N . SER A 1 253 ? -56.225 -19.649 91.057 1.00 65.81 253 SER A N 1
ATOM 2023 C CA . SER A 1 253 ? -56.422 -20.886 91.835 1.00 65.81 253 SER A CA 1
ATOM 2024 C C . SER A 1 253 ? -55.844 -20.827 93.258 1.00 65.81 253 SER A C 1
ATOM 2026 O O . SER A 1 253 ? -55.731 -21.866 93.910 1.00 65.81 253 SER A O 1
ATOM 2028 N N . ARG A 1 254 ? -55.338 -19.664 93.682 1.00 61.34 254 ARG A N 1
ATOM 2029 C CA . ARG A 1 254 ? -54.618 -19.471 94.949 1.00 61.34 254 ARG A CA 1
ATOM 2030 C C . ARG A 1 254 ? -55.363 -18.550 95.929 1.00 61.34 254 ARG A C 1
ATOM 2032 O O . ARG A 1 254 ? -54.833 -18.288 97.006 1.00 61.34 254 ARG A O 1
ATOM 2039 N N . GLU A 1 255 ? -56.563 -18.114 95.553 1.00 54.56 255 GLU A N 1
ATOM 2040 C CA . GLU A 1 255 ? -57.590 -17.468 96.385 1.00 54.56 255 GLU A CA 1
ATOM 2041 C C . GLU A 1 255 ? -58.744 -18.450 96.625 1.00 54.56 255 GLU A C 1
ATOM 2043 O O . GLU A 1 255 ? -59.311 -18.416 97.739 1.00 54.56 255 GLU A O 1
#

pLDDT: mean 81.78, std 14.69, range [40.94, 97.25]

Foldseek 3Di:
DPPPPVVVVVVPPPPLPLWKKKKKKWKWQADLVCLVDIWIKIWIDILLDTAWMDTVVVLFIDGDDPNSNVVRVVLRVDVVSSVVSVVVCCVQVPDPRPPLSNLSKIKMKMKIWQDDDPDKDKFKDWVNHTDDPQKDKDDWDDPVPNMTMIMIMHIDRDDVRTWMWIWMDDSSHPHIRIHTNDPPDDPVVVVVVVVVVVVVVVVVVVVVVVVVVVVVVVVVVVVVVVVVVVVVVVVVVVVVVVVVVVVVVVVVVVD